Protein AF-A0A1H1Y616-F1 (afdb_monomer)

Foldseek 3Di:
DDPVVLCVLQQFWDFAFAPPCVVLCVVPNDAFQLVVCVVLPVDDPVVSQCRQQDFFCAWDWRAHPPSGIGIRAGPNVDDQVVVCVPDDPDDSRVVSNVRRRDGDIDSDPVVVVVDDHHDPRPDPPPPPPPPDDDDDDDDDDDDDDDDDDDDDDDDDTDGDDDDPDDPDDDDDDDDDD

Nearest PDB structures (foldseek):
  4tma-assembly1_C  TM=2.641E-01  e=9.743E+00  Escherichia coli str. K-12 substr. MC4100

Solvent-accessible surface area (backbone atoms only — not comparable to full-atom values): 12011 Å² total; per-residue (Å²): 136,55,71,72,58,50,47,72,77,37,61,43,69,42,67,89,73,51,87,85,39,61,67,55,34,73,77,71,46,90,67,22,56,49,55,44,42,57,74,51,62,62,74,51,66,68,59,45,39,53,69,34,34,42,85,31,75,56,58,45,77,48,71,30,98,85,81,44,73,49,62,47,72,48,47,68,88,65,57,61,72,66,48,53,76,68,49,79,98,56,54,68,39,59,47,33,39,58,56,26,63,46,79,73,72,33,70,46,70,76,60,56,74,74,51,79,75,78,73,76,74,83,65,84,75,77,77,69,77,84,75,82,78,87,84,82,90,81,89,88,84,88,85,88,82,84,88,80,89,88,83,80,87,84,82,86,86,64,84,66,75,81,75,82,83,78,88,79,81,82,74,84,83,81,88,83,133

Radius of gyration: 22.2 Å; Cα contacts (8 Å, |Δi|>4): 140; chains: 1; bounding box: 48×76×48 Å

InterPro domains:
  IPR054271 Protein of unknown function DUF7002 [PF22531] (11-113)

Secondary structure (DSSP, 8-state):
--HHHHHHH-S--B----TT-HHHHHHH----HHHHHHHTT---HHHHHHHHTS--SS-EEEEETTTEEEEEPP-TT--HHHHHHH-SS--HHHHHHHHHT----BSSHHHHTTSPPPPP-S------------------------------------PPPPPS-------------

Mean predicted aligned error: 14.84 Å

Structure (mmCIF, N/CA/C/O backbone):
data_AF-A0A1H1Y616-F1
#
_entry.id   AF-A0A1H1Y616-F1
#
loop_
_atom_site.group_PDB
_atom_site.id
_atom_site.type_symbol
_atom_site.label_atom_id
_atom_site.label_alt_id
_atom_site.label_comp_id
_atom_site.label_asym_id
_atom_site.label_entity_id
_atom_site.label_seq_id
_atom_site.pdbx_PDB_ins_code
_atom_site.Cartn_x
_atom_site.Cartn_y
_atom_site.Cartn_z
_atom_site.occupancy
_atom_site.B_iso_or_equiv
_atom_site.auth_seq_id
_atom_site.auth_comp_id
_atom_site.auth_asym_id
_atom_site.auth_atom_id
_atom_site.pdbx_PDB_model_num
ATOM 1 N N . MET A 1 1 ? -20.682 -16.241 -0.126 1.00 69.31 1 MET A N 1
ATOM 2 C CA . MET A 1 1 ? -20.281 -16.312 -1.547 1.00 69.31 1 MET A CA 1
ATOM 3 C C . MET A 1 1 ? -19.021 -17.151 -1.629 1.00 69.31 1 MET A C 1
ATOM 5 O O . MET A 1 1 ? -18.059 -16.827 -0.941 1.00 69.31 1 MET A O 1
ATOM 9 N N . GLN A 1 2 ? -19.046 -18.231 -2.408 1.00 89.75 2 GLN A N 1
ATOM 10 C CA . GLN A 1 2 ? -17.875 -19.091 -2.620 1.00 89.75 2 GLN A CA 1
ATOM 11 C C . GLN A 1 2 ? -16.952 -18.482 -3.688 1.00 89.75 2 GLN A C 1
ATOM 13 O O . GLN A 1 2 ? -17.414 -17.758 -4.569 1.00 89.75 2 GLN A O 1
ATOM 18 N N . THR A 1 3 ? -15.655 -18.798 -3.659 1.00 87.62 3 THR A N 1
ATOM 19 C CA . THR A 1 3 ? -14.674 -18.260 -4.622 1.00 87.62 3 THR A CA 1
ATOM 20 C C . THR A 1 3 ? -15.049 -18.553 -6.078 1.00 87.62 3 THR A C 1
ATOM 22 O O . THR A 1 3 ? -14.959 -17.670 -6.926 1.00 87.62 3 THR A O 1
ATOM 25 N N . SER A 1 4 ? -15.523 -19.767 -6.371 1.00 91.06 4 SER A N 1
ATOM 26 C CA . SER A 1 4 ? -15.947 -20.170 -7.720 1.00 91.06 4 SER A CA 1
ATOM 27 C C . SER A 1 4 ? -17.114 -19.333 -8.247 1.00 91.06 4 SER A C 1
ATOM 29 O O . SER A 1 4 ? -17.142 -18.948 -9.413 1.00 91.06 4 SER A O 1
ATOM 31 N N . GLU A 1 5 ? -18.061 -19.003 -7.373 1.00 93.00 5 GLU A N 1
ATOM 32 C CA . GLU A 1 5 ? -19.188 -18.137 -7.698 1.00 93.00 5 GLU A CA 1
ATOM 33 C C . GLU A 1 5 ? -18.730 -16.697 -7.958 1.00 93.00 5 GLU A C 1
ATOM 35 O O . GLU A 1 5 ? -19.170 -16.086 -8.929 1.00 93.00 5 GLU A O 1
ATOM 40 N N . PHE A 1 6 ? -17.801 -16.177 -7.149 1.00 90.50 6 PHE A N 1
ATOM 41 C CA . PHE A 1 6 ? -17.236 -14.841 -7.342 1.00 90.50 6 PHE A CA 1
ATOM 42 C C . PHE A 1 6 ? -16.523 -14.702 -8.690 1.00 90.50 6 PHE A C 1
ATOM 44 O O . PHE A 1 6 ? -16.804 -13.760 -9.426 1.00 90.50 6 PHE A O 1
ATOM 51 N N . VAL A 1 7 ? -15.662 -15.662 -9.046 1.00 91.75 7 VAL A N 1
ATOM 52 C CA . VAL A 1 7 ? -14.940 -15.662 -10.332 1.00 91.75 7 VAL A CA 1
ATOM 53 C C . VAL A 1 7 ? -15.914 -15.725 -11.511 1.00 91.75 7 VAL A C 1
ATOM 55 O O . VAL A 1 7 ? -15.729 -15.024 -12.501 1.00 91.75 7 VAL A O 1
ATOM 58 N N . ARG A 1 8 ? -16.993 -16.511 -11.393 1.00 92.31 8 ARG A N 1
ATOM 59 C CA . ARG A 1 8 ? -18.034 -16.591 -12.428 1.00 92.31 8 ARG A CA 1
ATOM 60 C C . ARG A 1 8 ? -18.785 -15.269 -12.610 1.00 92.31 8 ARG A C 1
ATOM 62 O O . ARG A 1 8 ? -19.154 -14.934 -13.730 1.00 92.31 8 ARG A O 1
ATOM 69 N N . LEU A 1 9 ? -19.058 -14.549 -11.520 1.00 92.12 9 LEU A N 1
ATOM 70 C CA . LEU A 1 9 ? -19.791 -13.278 -11.553 1.00 92.12 9 LEU A CA 1
ATOM 71 C C . LEU A 1 9 ? -18.913 -12.093 -11.977 1.00 92.12 9 LEU A C 1
ATOM 73 O O . LEU A 1 9 ? -19.427 -11.137 -12.556 1.00 92.12 9 LEU A O 1
ATOM 77 N N . TYR A 1 10 ? -17.611 -12.155 -11.696 1.00 91.81 10 TYR A N 1
ATOM 78 C CA . TYR A 1 10 ? -16.654 -11.076 -11.936 1.00 91.81 10 TYR A CA 1
ATOM 79 C C . TYR A 1 10 ? -15.404 -11.613 -12.654 1.00 91.81 10 TYR A C 1
ATOM 81 O O . TYR A 1 10 ? -14.355 -11.772 -12.027 1.00 91.81 10 TYR A O 1
ATOM 89 N N . PRO A 1 11 ? -15.500 -11.892 -13.970 1.00 89.88 11 PRO A N 1
ATOM 90 C CA . PRO A 1 11 ? -14.373 -12.395 -14.760 1.00 89.88 11 PRO A CA 1
ATOM 91 C C . PRO A 1 11 ? -13.265 -11.349 -14.960 1.00 89.88 11 PRO A C 1
ATOM 93 O O . PRO A 1 11 ? -12.150 -11.690 -15.343 1.00 89.88 11 PRO A O 1
ATOM 96 N N . GLU A 1 12 ? -13.562 -10.077 -14.698 1.00 90.50 12 GLU A N 1
ATOM 97 C CA . GLU A 1 12 ? -12.612 -8.972 -14.741 1.00 90.50 12 GLU A CA 1
ATOM 98 C C . GLU A 1 12 ? -12.612 -8.239 -13.402 1.00 90.50 12 GLU A C 1
ATOM 100 O O . GLU A 1 12 ? -13.661 -8.000 -12.796 1.00 90.50 12 GLU A O 1
ATOM 105 N N . LEU A 1 13 ? -11.419 -7.851 -12.960 1.00 91.69 13 LEU A N 1
ATOM 106 C CA . LEU A 1 13 ? -11.202 -7.099 -11.734 1.00 91.69 13 LEU A CA 1
ATOM 107 C C . LEU A 1 13 ? -10.425 -5.826 -12.050 1.00 91.69 13 LEU A C 1
ATOM 109 O O . LEU A 1 13 ? -9.502 -5.821 -12.860 1.00 91.69 13 LEU A O 1
ATOM 113 N N . PHE A 1 14 ? -10.785 -4.742 -11.373 1.00 90.94 14 PHE A N 1
ATOM 114 C CA . PHE A 1 14 ? -10.172 -3.436 -11.576 1.00 90.94 14 PHE A CA 1
ATOM 115 C C . PHE A 1 14 ? -9.278 -3.098 -10.387 1.00 90.94 14 PHE A C 1
ATOM 117 O O . PHE A 1 14 ? -9.691 -3.239 -9.237 1.00 90.94 14 PHE A O 1
ATOM 124 N N . HIS A 1 15 ? -8.068 -2.615 -10.653 1.00 90.56 15 HIS A N 1
ATOM 125 C CA . HIS A 1 15 ? -7.140 -2.151 -9.627 1.00 90.56 15 HIS A CA 1
ATOM 126 C C . HIS A 1 15 ? -6.778 -0.689 -9.874 1.00 90.56 15 HIS A C 1
ATOM 128 O O . HIS A 1 15 ? -6.591 -0.269 -11.015 1.00 90.56 15 HIS A O 1
ATOM 134 N N . MET A 1 16 ? -6.683 0.086 -8.796 1.00 88.88 16 MET A N 1
ATOM 135 C CA . MET A 1 16 ? -6.245 1.471 -8.864 1.00 88.88 16 MET A CA 1
ATOM 136 C C . MET A 1 16 ? -4.760 1.565 -8.536 1.00 88.88 16 MET A C 1
ATOM 138 O O . MET A 1 16 ? -4.366 1.355 -7.393 1.00 88.88 16 MET A O 1
ATOM 142 N N . ALA A 1 17 ? -3.968 1.966 -9.525 1.00 88.75 17 ALA A N 1
ATOM 143 C CA . ALA A 1 17 ? -2.543 2.219 -9.372 1.00 88.75 17 ALA A CA 1
ATOM 144 C C . ALA A 1 17 ? -2.218 3.712 -9.542 1.00 88.75 17 ALA A C 1
ATOM 146 O O . ALA A 1 17 ? -3.082 4.517 -9.904 1.00 88.75 17 ALA A O 1
ATOM 147 N N . ALA A 1 18 ? -0.973 4.089 -9.247 1.00 87.69 18 ALA A N 1
ATOM 148 C CA . ALA A 1 18 ? -0.452 5.400 -9.619 1.00 87.69 18 ALA A CA 1
ATOM 149 C C . ALA A 1 18 ? -0.402 5.549 -11.151 1.00 87.69 18 ALA A C 1
ATOM 151 O O . ALA A 1 18 ? -0.275 4.558 -11.877 1.00 87.69 18 ALA A O 1
ATOM 152 N N . ASP A 1 19 ? -0.491 6.785 -11.641 1.00 85.75 19 ASP A N 1
ATOM 153 C CA . ASP A 1 19 ? -0.309 7.049 -13.068 1.00 85.75 19 ASP A CA 1
ATOM 154 C C . ASP A 1 19 ? 1.097 6.620 -13.519 1.00 85.75 19 ASP A C 1
ATOM 156 O O . ASP A 1 19 ? 2.068 6.743 -12.769 1.00 85.75 19 ASP A O 1
ATOM 160 N N . GLY A 1 20 ? 1.197 6.043 -14.716 1.00 86.44 20 GLY A N 1
ATOM 161 C CA . GLY A 1 20 ? 2.445 5.471 -15.225 1.00 86.44 20 GLY A CA 1
ATOM 162 C C . GLY A 1 20 ? 2.917 4.182 -14.534 1.00 86.44 20 GLY A C 1
ATOM 163 O O . GLY A 1 20 ? 3.984 3.684 -14.878 1.00 86.44 20 GLY A O 1
ATOM 164 N N . ALA A 1 21 ? 2.149 3.591 -13.609 1.00 90.25 21 ALA A N 1
ATOM 165 C CA . ALA A 1 21 ? 2.547 2.346 -12.938 1.00 90.25 21 ALA A CA 1
ATOM 166 C C . ALA A 1 21 ? 2.443 1.096 -13.833 1.00 90.25 21 ALA A C 1
ATOM 168 O O . ALA A 1 21 ? 3.038 0.068 -13.513 1.00 90.25 21 ALA A O 1
ATOM 169 N N . TRP A 1 22 ? 1.701 1.159 -14.947 1.00 91.19 22 TRP A N 1
ATOM 170 C CA . TRP A 1 22 ? 1.419 -0.015 -15.782 1.00 91.19 22 TRP A CA 1
ATOM 171 C C . TRP A 1 22 ? 2.675 -0.743 -16.298 1.00 91.19 22 TRP A C 1
ATOM 173 O O . TRP A 1 22 ? 2.739 -1.957 -16.112 1.00 91.19 22 TRP A O 1
ATOM 183 N N . PRO A 1 23 ? 3.704 -0.073 -16.86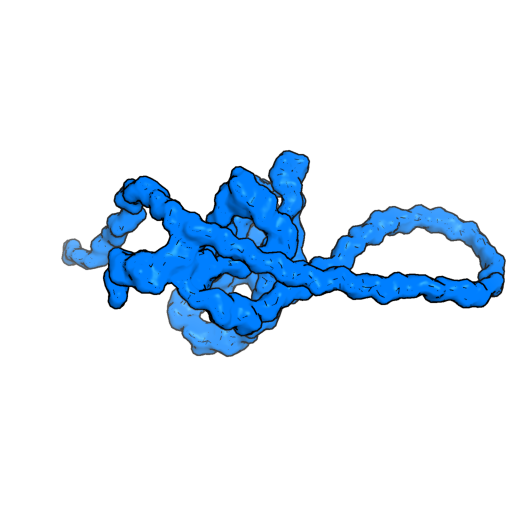0 1.00 91.81 23 PRO A N 1
ATOM 184 C CA . PRO A 1 23 ? 4.925 -0.758 -17.288 1.00 91.81 23 PRO A CA 1
ATOM 185 C C . PRO A 1 23 ? 5.625 -1.509 -16.147 1.00 91.81 23 PRO A C 1
ATOM 187 O O . PRO A 1 23 ? 6.071 -2.637 -16.339 1.00 91.81 23 PRO A O 1
ATOM 190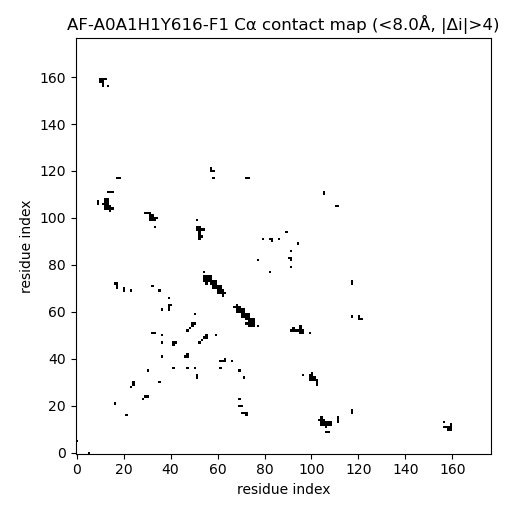 N N . SER A 1 24 ? 5.662 -0.920 -14.946 1.00 91.25 24 SER A N 1
ATOM 191 C CA . SER A 1 24 ? 6.239 -1.557 -13.757 1.00 91.25 24 SER A CA 1
ATOM 192 C C . SER A 1 24 ? 5.413 -2.771 -13.317 1.00 91.25 24 SER A C 1
ATOM 194 O O . SER A 1 24 ? 5.968 -3.847 -13.107 1.00 91.25 24 SER A O 1
ATOM 196 N N . ILE A 1 25 ? 4.081 -2.647 -13.274 1.00 93.56 25 ILE A N 1
ATOM 197 C CA . ILE A 1 25 ? 3.172 -3.760 -12.949 1.00 93.56 25 ILE A CA 1
ATOM 198 C C . ILE A 1 25 ? 3.317 -4.900 -13.965 1.00 93.56 25 ILE A C 1
ATOM 200 O O . ILE A 1 25 ? 3.337 -6.066 -13.580 1.00 93.56 25 ILE A O 1
ATOM 204 N N . GLN A 1 26 ? 3.458 -4.583 -15.252 1.00 95.00 26 GLN A N 1
ATOM 205 C CA . GLN A 1 26 ? 3.650 -5.583 -16.299 1.00 95.00 26 GLN A CA 1
ATOM 206 C C . GLN A 1 26 ? 4.996 -6.313 -16.157 1.00 95.00 26 GLN A C 1
ATOM 208 O O . GLN A 1 26 ? 5.057 -7.519 -16.383 1.00 95.00 26 GLN A O 1
ATOM 213 N N . ALA A 1 27 ? 6.063 -5.609 -15.764 1.00 93.69 27 ALA A N 1
ATOM 214 C CA . ALA A 1 27 ? 7.400 -6.184 -15.603 1.00 93.69 27 ALA A CA 1
ATOM 215 C C . ALA A 1 27 ? 7.582 -6.964 -14.288 1.00 93.69 27 ALA A C 1
ATOM 217 O O . ALA A 1 27 ? 8.316 -7.951 -14.238 1.00 93.69 27 ALA A O 1
ATOM 218 N N . HIS A 1 28 ? 6.941 -6.517 -13.208 1.00 93.19 28 HIS A N 1
ATOM 219 C CA . HIS A 1 28 ? 7.218 -6.989 -11.850 1.00 93.19 28 HIS A CA 1
ATOM 220 C C . HIS A 1 28 ? 6.046 -7.727 -11.200 1.00 93.19 28 HIS A C 1
ATOM 222 O O . HIS A 1 28 ? 6.234 -8.339 -10.145 1.00 93.19 28 HIS A O 1
ATOM 228 N N . GLY A 1 29 ? 4.876 -7.712 -11.833 1.00 94.88 29 GLY A N 1
ATOM 229 C CA . GLY A 1 29 ? 3.623 -8.159 -11.246 1.00 94.88 29 GLY A CA 1
ATOM 230 C C . GLY A 1 29 ? 2.975 -7.076 -10.385 1.00 94.88 29 GLY A C 1
ATOM 231 O O . GLY A 1 29 ? 3.568 -6.044 -10.062 1.00 94.88 29 GLY A O 1
ATOM 232 N N . LEU A 1 30 ? 1.724 -7.322 -10.000 1.00 95.00 30 LEU A N 1
ATOM 233 C CA . LEU A 1 30 ? 0.996 -6.444 -9.095 1.00 95.00 30 LEU A CA 1
ATOM 234 C C . LEU A 1 30 ? 1.375 -6.760 -7.643 1.00 95.00 30 LEU A C 1
ATOM 236 O O . LEU A 1 30 ? 0.976 -7.789 -7.101 1.00 95.00 30 LEU A O 1
ATOM 240 N N . LEU A 1 31 ? 2.153 -5.869 -7.030 1.00 96.12 31 LEU A N 1
ATOM 241 C CA . LEU A 1 31 ? 2.705 -6.035 -5.686 1.00 96.12 31 LEU A CA 1
ATOM 242 C C . LEU A 1 31 ? 1.980 -5.154 -4.661 1.00 96.12 31 LEU A C 1
ATOM 244 O O . LEU A 1 31 ? 1.512 -4.060 -4.981 1.00 96.12 31 LEU A O 1
ATOM 248 N N . SER A 1 32 ? 1.914 -5.625 -3.414 1.00 97.25 32 SER A N 1
ATOM 249 C CA . SER A 1 32 ? 1.491 -4.805 -2.276 1.00 97.25 32 SER A CA 1
ATOM 250 C C . SER A 1 32 ? 2.532 -3.722 -1.964 1.00 97.25 32 SER A C 1
ATOM 252 O O . SER A 1 32 ? 3.676 -3.788 -2.418 1.00 97.25 32 SER A O 1
ATOM 254 N N . ALA A 1 33 ? 2.166 -2.732 -1.146 1.00 97.25 33 ALA A N 1
ATOM 255 C CA . ALA A 1 33 ? 3.116 -1.710 -0.710 1.00 97.25 33 ALA A CA 1
ATOM 256 C C . ALA A 1 33 ? 4.291 -2.321 0.073 1.00 97.25 33 ALA A C 1
ATOM 258 O O . ALA A 1 33 ? 5.433 -1.938 -0.164 1.00 97.25 33 ALA A O 1
ATOM 259 N N . SER A 1 34 ? 4.040 -3.308 0.942 1.00 97.88 34 SER A N 1
ATOM 260 C CA . SER A 1 34 ? 5.104 -4.023 1.661 1.00 97.88 34 SER A CA 1
ATOM 261 C C . SER A 1 34 ? 6.068 -4.743 0.714 1.00 97.88 34 SER A C 1
ATOM 263 O O . SER A 1 34 ? 7.280 -4.581 0.845 1.00 97.88 34 SER A O 1
ATOM 265 N N . ALA A 1 35 ? 5.540 -5.453 -0.288 1.00 97.88 35 ALA A N 1
ATOM 266 C CA . ALA A 1 35 ? 6.344 -6.159 -1.281 1.00 97.88 35 ALA A CA 1
ATOM 267 C C . ALA A 1 35 ? 7.124 -5.194 -2.189 1.00 97.88 35 ALA A C 1
ATOM 269 O O . ALA A 1 35 ? 8.246 -5.499 -2.586 1.00 97.88 35 ALA A O 1
ATOM 270 N N . LEU A 1 36 ? 6.571 -4.013 -2.495 1.00 97.12 36 LEU A N 1
ATOM 271 C CA . LEU A 1 36 ? 7.300 -2.956 -3.200 1.00 97.12 36 LEU A CA 1
ATOM 272 C C . LEU A 1 36 ? 8.461 -2.421 -2.359 1.00 97.12 36 LEU A C 1
ATOM 274 O O . LEU A 1 36 ? 9.572 -2.357 -2.866 1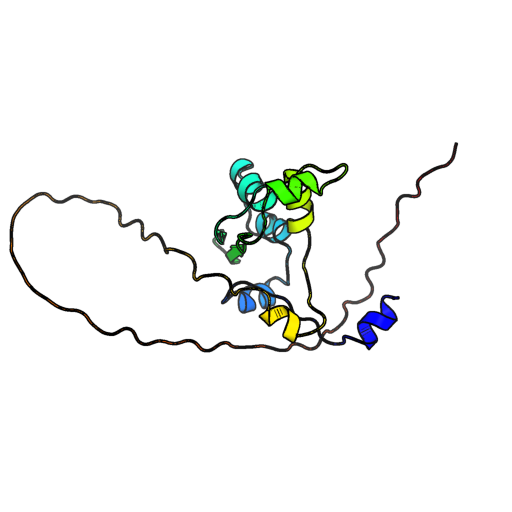.00 97.12 36 LEU A O 1
ATOM 278 N N . VAL A 1 37 ? 8.233 -2.079 -1.086 1.00 97.69 37 VAL A N 1
ATOM 279 C CA . VAL A 1 37 ?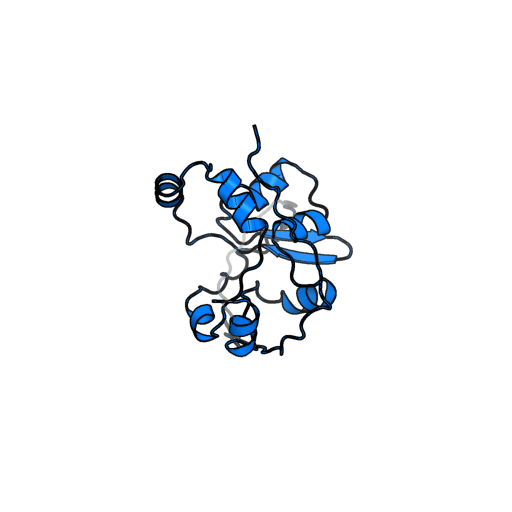 9.277 -1.568 -0.173 1.00 97.69 37 VAL A CA 1
ATOM 280 C C . VAL A 1 37 ? 10.414 -2.578 -0.001 1.00 97.69 37 VAL A C 1
ATOM 282 O O . VAL A 1 37 ? 11.582 -2.193 0.021 1.00 97.69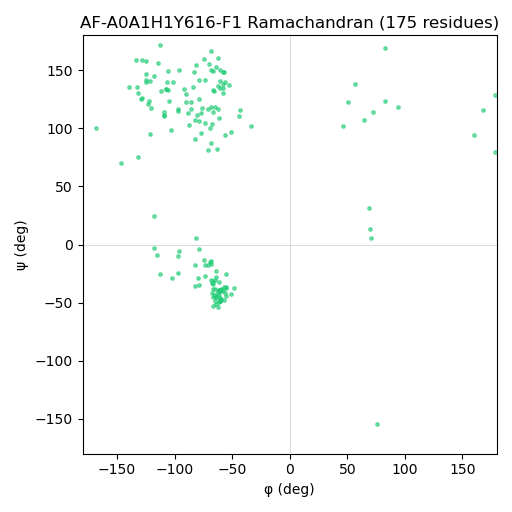 37 VAL A O 1
ATOM 285 N N . GLU A 1 38 ? 10.086 -3.866 0.088 1.00 97.44 38 GLU A N 1
ATOM 286 C CA . GLU A 1 38 ? 11.068 -4.950 0.124 1.00 97.44 38 GLU A CA 1
ATOM 287 C C . GLU A 1 38 ? 11.832 -5.078 -1.200 1.00 97.44 38 GLU A C 1
ATOM 289 O O . GLU A 1 38 ? 13.060 -5.012 -1.209 1.00 97.44 38 GLU A O 1
ATOM 294 N N . ARG A 1 39 ? 11.122 -5.182 -2.329 1.00 96.94 39 ARG A N 1
ATOM 295 C CA . ARG A 1 39 ? 11.735 -5.381 -3.650 1.00 96.94 39 ARG A CA 1
ATOM 296 C C . ARG A 1 39 ? 12.560 -4.186 -4.128 1.00 96.94 39 ARG A C 1
ATOM 298 O O . ARG A 1 39 ? 13.548 -4.384 -4.824 1.00 96.94 39 ARG A O 1
ATOM 305 N N . TRP A 1 40 ? 12.179 -2.966 -3.751 1.00 96.88 40 TRP A N 1
ATOM 306 C CA . TRP A 1 40 ? 12.950 -1.747 -4.020 1.00 96.88 40 TRP A CA 1
ATOM 307 C C . TRP A 1 40 ? 14.087 -1.518 -3.014 1.00 96.88 40 TRP A C 1
ATOM 309 O O . TRP A 1 40 ? 14.754 -0.488 -3.073 1.00 96.88 40 TRP A O 1
ATOM 319 N N . GLY A 1 41 ? 14.336 -2.463 -2.102 1.00 96.38 41 GLY A N 1
ATOM 320 C CA . GLY A 1 41 ? 15.520 -2.445 -1.247 1.00 96.38 41 GLY A CA 1
ATOM 321 C C . GLY A 1 41 ? 15.522 -1.320 -0.213 1.00 96.38 41 GLY A C 1
ATOM 322 O O . GLY A 1 41 ? 16.585 -0.816 0.145 1.00 96.38 41 GLY A O 1
ATOM 323 N N . VAL A 1 42 ? 14.355 -0.900 0.287 1.00 96.56 42 VAL A N 1
ATOM 324 C CA . VAL A 1 42 ? 14.294 0.102 1.360 1.00 96.56 42 VAL A CA 1
ATOM 325 C C . VAL A 1 42 ? 14.723 -0.551 2.676 1.00 96.56 42 VAL A C 1
ATOM 327 O O . VAL A 1 42 ? 13.962 -1.305 3.291 1.00 96.56 42 VAL A O 1
ATOM 330 N N . THR A 1 43 ? 15.948 -0.250 3.109 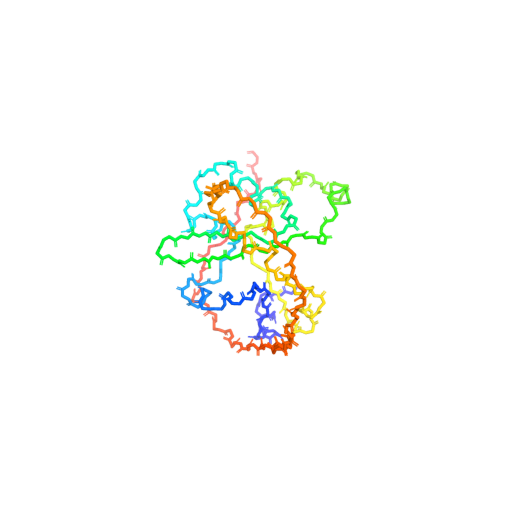1.00 93.50 43 THR A N 1
ATOM 331 C CA . THR A 1 43 ? 16.594 -0.868 4.281 1.00 93.50 43 THR A CA 1
ATOM 332 C C . THR A 1 43 ? 16.475 -0.058 5.566 1.00 93.50 43 THR A C 1
ATOM 334 O O . THR A 1 43 ? 16.546 -0.628 6.646 1.00 93.50 43 THR A O 1
ATOM 337 N N . SER A 1 44 ? 16.291 1.263 5.487 1.00 96.56 44 SER A N 1
ATOM 338 C CA . SER A 1 44 ? 16.172 2.097 6.687 1.00 96.56 44 SER A CA 1
ATOM 339 C C . SER A 1 44 ? 14.875 1.791 7.432 1.00 96.56 44 SER A C 1
ATOM 341 O O . SER A 1 44 ? 13.795 2.056 6.907 1.00 96.56 44 SER A O 1
ATOM 343 N N . ASP A 1 45 ? 14.968 1.328 8.680 1.00 95.88 45 ASP A N 1
ATOM 344 C CA . ASP A 1 45 ? 13.798 1.067 9.531 1.00 95.88 45 ASP A CA 1
ATOM 345 C C . ASP A 1 45 ? 12.890 2.290 9.676 1.00 95.88 45 ASP A C 1
ATOM 347 O O . ASP A 1 45 ? 11.667 2.169 9.689 1.00 95.88 45 ASP A O 1
ATOM 351 N N . ALA A 1 46 ? 13.479 3.487 9.744 1.00 96.44 46 ALA A N 1
ATOM 352 C CA . ALA A 1 46 ? 12.721 4.730 9.787 1.00 96.44 46 ALA A CA 1
ATOM 353 C C . ALA A 1 46 ? 11.924 4.964 8.497 1.00 96.44 46 ALA A C 1
ATOM 355 O O . ALA A 1 46 ? 10.737 5.282 8.563 1.00 96.44 46 ALA A O 1
ATOM 356 N N . ALA A 1 47 ? 12.546 4.751 7.335 1.00 95.88 47 ALA A N 1
ATOM 357 C CA . ALA A 1 47 ? 11.858 4.862 6.052 1.00 95.88 47 ALA A CA 1
ATOM 358 C C . ALA A 1 47 ? 10.773 3.787 5.903 1.00 95.88 47 ALA A C 1
ATOM 360 O O . ALA A 1 47 ? 9.657 4.090 5.493 1.00 95.88 47 ALA A O 1
ATOM 361 N N . ARG A 1 48 ? 11.068 2.539 6.288 1.00 97.62 48 ARG A N 1
ATOM 362 C CA . ARG A 1 48 ? 10.110 1.426 6.239 1.00 97.62 48 ARG A CA 1
ATOM 363 C C . ARG A 1 48 ? 8.881 1.712 7.096 1.00 97.62 48 ARG A C 1
ATOM 365 O O . ARG A 1 48 ? 7.772 1.557 6.598 1.00 97.62 48 ARG A O 1
ATOM 372 N N . ARG A 1 49 ? 9.069 2.188 8.330 1.00 96.94 49 ARG A N 1
ATOM 373 C CA . ARG A 1 49 ? 7.970 2.567 9.231 1.00 96.94 49 ARG A CA 1
ATOM 374 C C . ARG A 1 49 ? 7.112 3.681 8.640 1.00 96.94 49 ARG A C 1
ATOM 376 O O . ARG A 1 49 ? 5.903 3.519 8.545 1.00 96.94 49 ARG A O 1
ATOM 383 N N . SER A 1 50 ? 7.739 4.750 8.150 1.00 96.88 50 SER A N 1
ATOM 384 C CA . SER A 1 50 ? 7.014 5.865 7.530 1.00 96.88 50 SER A CA 1
ATOM 385 C C . SER A 1 50 ? 6.228 5.443 6.280 1.00 96.88 50 SER A C 1
ATOM 387 O O . SER A 1 50 ? 5.154 5.971 5.997 1.00 96.88 50 SER A O 1
ATOM 389 N N . LEU A 1 51 ? 6.729 4.453 5.533 1.00 97.44 51 LEU A N 1
ATOM 390 C CA . LEU A 1 51 ? 6.048 3.934 4.350 1.00 97.44 51 LEU A CA 1
ATOM 391 C C . LEU A 1 51 ? 4.963 2.906 4.683 1.00 97.44 51 LEU A C 1
ATOM 393 O O . LEU A 1 51 ? 3.973 2.867 3.959 1.00 97.44 51 LEU A O 1
ATOM 397 N N . LEU A 1 52 ? 5.130 2.055 5.698 1.00 98.00 52 LEU A N 1
ATOM 398 C CA . LEU A 1 52 ? 4.282 0.869 5.902 1.00 98.00 52 LEU A CA 1
ATOM 399 C C . LEU A 1 52 ? 3.388 0.924 7.142 1.00 98.00 52 LEU A C 1
ATOM 401 O O . LEU A 1 52 ? 2.338 0.284 7.128 1.00 98.00 52 LEU A O 1
ATOM 405 N N . SER A 1 53 ? 3.772 1.695 8.152 1.00 97.69 53 SER A N 1
ATOM 406 C CA . SER A 1 53 ? 3.161 1.693 9.486 1.00 97.69 53 SER A CA 1
ATOM 407 C C . SER A 1 53 ? 2.541 3.048 9.858 1.00 97.69 53 SER A C 1
ATOM 409 O O . SER A 1 53 ? 1.937 3.190 10.915 1.00 97.69 53 SER A O 1
ATOM 411 N N . GLU A 1 54 ? 2.670 4.056 8.994 1.00 96.81 54 GLU A N 1
ATOM 412 C CA . GLU A 1 54 ? 2.181 5.419 9.217 1.00 96.81 54 GLU A CA 1
ATOM 413 C C . GLU A 1 54 ? 1.322 5.902 8.040 1.00 96.81 54 GLU A C 1
ATOM 415 O O . GLU A 1 54 ? 1.433 5.417 6.907 1.00 96.81 54 GLU A O 1
ATOM 420 N N . ARG A 1 55 ? 0.478 6.909 8.299 1.00 96.44 55 ARG A N 1
ATOM 421 C CA . ARG A 1 55 ? -0.342 7.549 7.270 1.00 96.44 55 ARG A CA 1
ATOM 422 C C . ARG A 1 55 ? 0.522 8.268 6.240 1.00 96.44 55 ARG A C 1
ATOM 424 O O . ARG A 1 55 ? 1.133 9.302 6.515 1.00 96.44 55 ARG A O 1
ATOM 431 N N . ARG A 1 56 ? 0.442 7.830 4.984 1.00 95.06 56 ARG A N 1
ATOM 432 C CA . ARG A 1 56 ? 1.041 8.559 3.855 1.00 95.06 56 ARG A CA 1
ATOM 433 C C . ARG A 1 56 ? 0.172 9.752 3.467 1.00 95.06 56 ARG A C 1
ATOM 435 O O . ARG A 1 56 ? -0.777 9.615 2.697 1.00 95.06 56 ARG A O 1
ATOM 442 N N . ALA A 1 57 ? 0.502 10.936 3.980 1.00 92.56 57 ALA A N 1
ATOM 443 C CA . ALA A 1 57 ? -0.199 12.169 3.615 1.00 92.56 57 ALA A CA 1
ATOM 444 C C . ALA A 1 57 ? -0.036 12.526 2.130 1.00 92.56 57 ALA A C 1
ATOM 446 O O . ALA A 1 57 ? -0.924 13.141 1.564 1.00 92.56 57 ALA A O 1
ATOM 447 N N . GLU A 1 58 ? 1.061 12.122 1.490 1.00 92.31 58 GLU A N 1
ATOM 448 C CA . GLU A 1 58 ? 1.327 12.327 0.064 1.00 92.31 58 GLU A CA 1
ATOM 449 C C . GLU A 1 58 ? 1.838 11.036 -0.573 1.00 92.31 58 GLU A C 1
ATOM 451 O O . GLU A 1 58 ? 2.363 10.162 0.123 1.00 92.31 58 GLU A O 1
ATOM 456 N N . SER A 1 59 ? 1.704 10.927 -1.897 1.00 92.81 59 SER A N 1
ATOM 457 C CA . SER A 1 59 ? 2.244 9.788 -2.639 1.00 92.81 59 SER A CA 1
ATOM 458 C C . SER A 1 59 ? 3.774 9.807 -2.572 1.00 92.81 59 SER A C 1
ATOM 460 O O . SER A 1 59 ? 4.391 10.848 -2.789 1.00 92.81 59 SER A O 1
ATOM 462 N N . GLN A 1 60 ? 4.379 8.663 -2.258 1.00 94.69 60 GLN A N 1
ATOM 463 C CA . GLN A 1 60 ? 5.809 8.522 -1.986 1.00 94.69 60 GLN A CA 1
ATOM 464 C C . GLN A 1 60 ? 6.498 7.765 -3.130 1.00 94.69 60 GLN A C 1
ATOM 466 O O . GLN A 1 60 ? 6.196 6.584 -3.332 1.00 94.69 60 GLN A O 1
ATOM 471 N N . PRO A 1 61 ? 7.405 8.402 -3.893 1.00 95.12 61 PRO A N 1
ATOM 472 C CA . PRO A 1 61 ? 8.239 7.692 -4.851 1.00 95.12 61 PRO A CA 1
ATOM 473 C C . PRO A 1 61 ? 9.327 6.886 -4.128 1.00 95.12 61 PRO A C 1
ATOM 475 O O . PRO A 1 61 ? 9.918 7.352 -3.155 1.00 95.12 61 PRO A O 1
ATOM 478 N N . ILE A 1 62 ? 9.612 5.689 -4.633 1.00 95.44 62 ILE A N 1
ATOM 479 C CA . ILE A 1 62 ? 10.734 4.847 -4.222 1.00 95.44 62 ILE A CA 1
ATOM 480 C C . ILE A 1 62 ? 11.567 4.579 -5.469 1.00 95.44 62 ILE A C 1
ATOM 482 O O . ILE A 1 62 ? 11.053 4.096 -6.479 1.00 95.44 62 ILE A O 1
ATOM 486 N N . GLU A 1 63 ? 12.845 4.925 -5.409 1.00 94.81 63 GLU A N 1
ATOM 487 C CA . GLU A 1 63 ? 13.783 4.773 -6.517 1.00 94.81 63 GLU A CA 1
ATOM 488 C C . GLU A 1 63 ? 14.648 3.534 -6.306 1.00 94.81 63 GLU A C 1
ATOM 490 O O . GLU A 1 63 ? 15.094 3.261 -5.194 1.00 94.81 63 GLU A O 1
ATOM 495 N N . HIS A 1 64 ? 14.898 2.796 -7.382 1.00 94.75 64 HIS A N 1
ATOM 496 C CA . HIS A 1 64 ? 15.876 1.719 -7.418 1.00 94.75 64 HIS A CA 1
ATOM 497 C C . HIS A 1 64 ? 16.739 1.872 -8.676 1.00 94.75 64 HIS A C 1
ATOM 499 O O . HIS A 1 64 ? 16.176 2.089 -9.755 1.00 94.75 64 HIS A O 1
ATOM 505 N N . PRO A 1 65 ? 18.074 1.717 -8.590 1.00 91.94 65 PRO A N 1
ATOM 506 C CA . PRO A 1 65 ? 18.973 1.921 -9.730 1.00 91.94 65 PRO A CA 1
ATOM 507 C C . PRO A 1 65 ? 18.616 1.083 -10.964 1.00 91.94 65 PRO A C 1
ATOM 509 O O . PRO A 1 65 ? 18.714 1.564 -12.087 1.00 91.94 65 PRO A O 1
ATOM 512 N N . GLU A 1 66 ? 18.172 -0.157 -10.748 1.00 93.12 66 GLU A N 1
ATOM 513 C CA . GLU A 1 66 ? 17.887 -1.116 -11.828 1.00 93.12 66 GLU A CA 1
ATOM 514 C C . GLU A 1 66 ? 16.394 -1.286 -12.141 1.00 93.12 66 GLU A C 1
ATOM 516 O O . GLU A 1 66 ? 16.034 -1.588 -13.274 1.00 93.12 66 GLU A O 1
ATOM 521 N N . LEU A 1 67 ? 15.513 -1.098 -11.150 1.00 92.75 67 LEU A N 1
ATOM 522 C CA . LEU A 1 67 ? 14.073 -1.366 -11.291 1.00 92.75 67 LEU A CA 1
ATOM 523 C C . LEU A 1 67 ? 13.291 -0.087 -11.628 1.00 92.75 67 LEU A C 1
ATOM 525 O O . LEU A 1 67 ? 12.089 -0.130 -11.883 1.00 92.75 67 LEU A O 1
ATOM 529 N N . GLY A 1 68 ? 13.969 1.064 -11.628 1.00 92.81 68 GLY A N 1
ATOM 530 C CA . GLY A 1 68 ? 13.367 2.370 -11.845 1.00 92.81 68 GLY A CA 1
ATOM 531 C C . GLY A 1 68 ? 12.602 2.872 -10.622 1.00 92.81 68 GLY A C 1
ATOM 532 O O . GLY A 1 68 ? 12.897 2.517 -9.479 1.00 92.81 68 GLY A O 1
ATOM 533 N N . THR A 1 69 ? 11.617 3.733 -10.862 1.00 93.75 69 THR A N 1
ATOM 534 C CA . THR A 1 69 ? 10.830 4.382 -9.808 1.00 93.75 69 THR A CA 1
ATOM 535 C C . THR A 1 69 ? 9.438 3.771 -9.717 1.00 93.75 69 THR A C 1
ATOM 537 O O . THR A 1 69 ? 8.740 3.651 -10.724 1.00 93.75 69 THR A O 1
ATOM 540 N N . VAL A 1 70 ? 9.001 3.460 -8.499 1.00 94.88 70 VAL A N 1
ATOM 541 C CA . VAL A 1 70 ? 7.599 3.145 -8.181 1.00 94.88 70 VAL A CA 1
ATOM 542 C C . VAL A 1 70 ? 7.024 4.200 -7.258 1.00 94.88 70 VAL A C 1
ATOM 544 O O . VAL A 1 70 ? 7.753 4.880 -6.546 1.00 94.88 70 VAL A O 1
ATOM 547 N N . VAL A 1 71 ? 5.703 4.346 -7.265 1.00 95.00 71 VAL A N 1
ATOM 548 C CA . VAL A 1 71 ? 5.006 5.329 -6.434 1.00 95.00 71 VAL A CA 1
ATOM 549 C C . VAL A 1 71 ? 4.029 4.607 -5.520 1.00 95.00 71 VAL A C 1
ATOM 551 O O . VAL A 1 71 ? 3.061 4.005 -5.987 1.00 95.00 71 VAL A O 1
ATOM 554 N N . LEU A 1 72 ? 4.251 4.711 -4.209 1.00 94.75 72 LEU A N 1
ATOM 555 C CA . LEU A 1 72 ? 3.248 4.346 -3.219 1.00 94.75 72 LEU A CA 1
ATOM 556 C C . LEU A 1 72 ? 2.233 5.472 -3.101 1.00 94.75 72 LEU A C 1
ATOM 558 O O . LEU A 1 72 ? 2.582 6.621 -2.842 1.00 94.75 72 LEU A O 1
ATOM 562 N N . ARG A 1 73 ? 0.958 5.138 -3.274 1.00 91.88 73 ARG A N 1
ATOM 563 C CA . ARG A 1 73 ? -0.116 6.123 -3.196 1.00 91.88 73 ARG A CA 1
ATOM 564 C C . ARG A 1 73 ? -0.321 6.673 -1.786 1.00 91.88 73 ARG A C 1
ATOM 566 O O . ARG A 1 73 ? -0.122 5.971 -0.787 1.00 91.88 73 ARG A O 1
ATOM 573 N N . ASP A 1 74 ? -0.788 7.917 -1.745 1.00 92.75 74 ASP A N 1
ATOM 574 C CA . ASP A 1 74 ? -1.263 8.558 -0.527 1.00 92.75 74 ASP A CA 1
ATOM 575 C C . ASP A 1 74 ? -2.480 7.836 0.068 1.00 92.75 74 ASP A C 1
ATOM 577 O O . ASP A 1 74 ? -3.200 7.079 -0.587 1.00 92.75 74 ASP A O 1
ATOM 581 N N . GLN A 1 75 ? -2.691 8.108 1.346 1.00 93.94 75 GLN A N 1
ATOM 582 C CA . GLN A 1 75 ? -3.754 7.597 2.193 1.00 93.94 75 GLN A CA 1
ATOM 583 C C . GLN A 1 75 ? -4.641 8.748 2.695 1.00 93.94 75 GLN A C 1
ATOM 585 O O . GLN A 1 75 ? -5.298 8.614 3.725 1.00 93.94 75 GLN A O 1
ATOM 590 N N . LYS A 1 76 ? -4.690 9.881 1.967 1.00 89.94 76 LYS A N 1
ATOM 591 C CA . LYS A 1 76 ? -5.338 11.138 2.394 1.00 89.94 76 LYS A CA 1
ATOM 592 C C . LYS A 1 76 ? -6.759 10.997 2.948 1.00 89.94 76 LYS A C 1
ATOM 594 O O . LYS A 1 76 ? -7.050 11.703 3.917 1.00 89.94 76 LYS A O 1
ATOM 599 N N . PRO A 1 77 ? -7.634 10.118 2.427 1.00 90.25 77 PRO A N 1
ATOM 600 C CA . PRO A 1 77 ? -8.995 9.990 2.948 1.00 90.25 77 PRO A CA 1
ATOM 601 C C . PRO A 1 77 ? -9.106 9.391 4.362 1.00 90.25 77 PRO A C 1
ATOM 603 O O . PRO A 1 77 ? -10.170 9.488 4.962 1.00 90.25 77 PRO A O 1
ATOM 606 N N . ILE A 1 78 ? -8.051 8.767 4.906 1.00 93.06 78 ILE A N 1
ATOM 607 C CA . ILE A 1 78 ? -8.118 8.063 6.201 1.00 93.06 78 ILE A CA 1
ATOM 608 C C . ILE A 1 78 ? -8.093 9.048 7.378 1.00 93.06 78 ILE A C 1
ATOM 610 O O . ILE A 1 78 ? -7.079 9.685 7.643 1.00 93.06 78 ILE A O 1
ATOM 614 N N . HIS A 1 79 ? -9.184 9.151 8.130 1.00 94.56 79 HIS A N 1
ATOM 615 C CA . HIS A 1 79 ? -9.221 9.952 9.353 1.00 94.56 79 HIS A CA 1
ATOM 616 C C . HIS A 1 79 ? -8.749 9.117 10.553 1.00 94.56 79 HIS A C 1
ATOM 618 O O . HIS A 1 79 ? -9.495 8.278 11.052 1.00 94.56 79 HIS A O 1
ATOM 624 N N . GLU A 1 80 ? -7.509 9.329 11.004 1.00 94.94 80 GLU A N 1
ATOM 625 C CA . GLU A 1 80 ? -6.874 8.500 12.043 1.00 94.94 80 GLU A CA 1
ATOM 626 C C . GLU A 1 80 ? -7.605 8.468 13.391 1.00 94.94 80 GLU A C 1
ATOM 628 O O . GLU A 1 80 ? -7.687 7.377 13.949 1.00 94.94 80 GLU A O 1
ATOM 633 N N . PRO A 1 81 ? -8.193 9.568 13.907 1.00 95.00 81 PRO A N 1
ATOM 634 C CA . PRO A 1 81 ? -8.970 9.498 15.145 1.00 95.00 81 PRO A CA 1
ATOM 635 C C . PRO A 1 81 ? -10.161 8.541 15.027 1.00 95.00 81 PRO A C 1
ATOM 637 O O . PRO A 1 81 ? -10.316 7.638 15.837 1.00 95.00 81 PRO A O 1
ATOM 640 N N . SER A 1 82 ? -10.946 8.661 13.951 1.00 96.06 82 SER A N 1
ATOM 641 C CA . SER A 1 82 ? -12.084 7.759 13.724 1.00 96.06 82 SER A CA 1
ATOM 642 C C . SER A 1 82 ? -11.650 6.329 13.423 1.00 96.06 82 SER A C 1
ATOM 644 O O . SER A 1 82 ? -12.381 5.397 13.738 1.00 96.06 82 SER A O 1
ATOM 646 N N . LEU A 1 83 ? -10.480 6.149 12.800 1.00 96.12 83 LEU A N 1
ATOM 647 C CA . LEU A 1 83 ? -9.888 4.829 12.632 1.00 96.12 83 LEU A CA 1
ATOM 648 C C . LEU A 1 83 ? -9.580 4.226 14.004 1.00 96.12 83 LEU A C 1
ATOM 650 O O . LEU A 1 83 ? -10.076 3.143 14.281 1.00 96.12 83 LEU A O 1
ATOM 654 N N . ALA A 1 84 ? -8.838 4.932 14.860 1.00 96.19 84 ALA A N 1
ATOM 655 C CA . ALA A 1 84 ? -8.472 4.464 16.195 1.00 96.19 84 ALA A CA 1
ATOM 656 C C . ALA A 1 84 ? -9.700 4.074 17.033 1.00 96.19 84 ALA A C 1
ATOM 658 O O . ALA A 1 84 ? -9.706 2.993 17.610 1.00 96.19 84 ALA A O 1
ATOM 659 N N . ASP A 1 85 ? -10.761 4.888 17.010 1.00 96.44 85 ASP A N 1
ATOM 660 C CA . ASP A 1 85 ? -12.022 4.606 17.715 1.00 96.44 85 ASP A CA 1
ATOM 661 C C . ASP A 1 85 ? -12.745 3.347 17.195 1.00 96.44 85 ASP A C 1
ATOM 663 O O . ASP A 1 85 ? -13.572 2.763 17.893 1.00 96.44 85 ASP A O 1
ATOM 667 N N . SER A 1 86 ? -12.469 2.944 15.951 1.00 96.12 86 SER A N 1
ATOM 668 C CA . SER A 1 86 ? -13.102 1.796 15.291 1.00 96.12 86 SER A CA 1
ATOM 669 C C . SER A 1 86 ? -12.289 0.502 15.359 1.00 96.12 86 SER A C 1
ATOM 671 O O . SER A 1 86 ? -12.795 -0.550 14.964 1.00 96.12 86 SER A O 1
ATOM 673 N N . LEU A 1 87 ? -11.030 0.570 15.803 1.00 96.62 87 LEU A N 1
ATOM 674 C CA . LEU A 1 87 ? -10.167 -0.600 15.915 1.00 96.62 87 LEU A CA 1
ATOM 675 C C . LEU A 1 87 ? -10.421 -1.323 17.237 1.00 96.62 87 LEU A C 1
ATOM 677 O O . LEU A 1 87 ? -10.473 -0.710 18.299 1.00 96.62 87 LEU A O 1
ATOM 681 N N . ASP A 1 88 ? -10.517 -2.647 17.161 1.00 94.88 88 ASP A N 1
ATOM 682 C CA . ASP A 1 88 ? -10.605 -3.532 18.318 1.00 94.88 88 ASP A CA 1
ATOM 683 C C . ASP A 1 88 ? -9.455 -4.543 18.256 1.00 94.88 88 ASP A C 1
ATOM 685 O O . ASP A 1 88 ? -9.287 -5.250 17.259 1.00 94.88 88 ASP A O 1
ATOM 689 N N . GLY A 1 89 ? -8.614 -4.557 19.291 1.00 94.12 89 GLY A N 1
ATOM 690 C CA . GLY A 1 89 ? -7.450 -5.444 19.384 1.00 94.12 89 GLY A CA 1
ATOM 691 C C . GLY A 1 89 ? -6.295 -5.148 18.415 1.00 94.12 89 GLY A C 1
ATOM 692 O O . GLY A 1 89 ? -5.419 -5.997 18.270 1.00 94.12 89 GLY A O 1
ATOM 693 N N . LEU A 1 90 ? -6.275 -3.981 17.757 1.00 96.00 90 LEU A N 1
ATOM 694 C CA . LEU A 1 90 ? -5.223 -3.589 16.812 1.00 96.00 90 LEU A CA 1
ATOM 695 C C . LEU A 1 90 ? -4.858 -2.111 16.976 1.00 96.00 90 LEU A C 1
ATOM 697 O O . LEU A 1 90 ? -5.737 -1.253 17.048 1.00 96.00 90 LEU A O 1
ATOM 701 N N . SER A 1 91 ? -3.567 -1.788 16.987 1.00 96.94 91 SER A N 1
ATOM 702 C CA . SER A 1 91 ? -3.120 -0.398 16.900 1.00 96.94 91 SER A CA 1
ATOM 703 C C . SER A 1 91 ? -3.271 0.151 15.477 1.00 96.94 91 SER A C 1
ATOM 705 O O . SER A 1 91 ? -3.296 -0.587 14.491 1.00 96.94 91 SER A O 1
ATOM 707 N N . VAL A 1 92 ? -3.307 1.479 15.344 1.00 97.38 92 VAL A N 1
ATOM 708 C CA . VAL A 1 92 ? -3.328 2.148 14.030 1.00 97.38 92 VAL A CA 1
ATOM 709 C C . VAL A 1 92 ? -2.116 1.752 13.170 1.00 97.38 92 VAL A C 1
ATOM 711 O O . VAL A 1 92 ? -2.252 1.557 11.965 1.00 97.38 92 VAL A O 1
ATOM 714 N N . SER A 1 93 ? -0.947 1.573 13.791 1.00 97.31 93 SER A N 1
ATOM 715 C CA . SER A 1 93 ? 0.285 1.152 13.112 1.00 97.31 93 SER A CA 1
ATOM 716 C C . SER A 1 93 ? 0.162 -0.252 12.518 1.00 97.31 93 SER A C 1
ATOM 718 O O . SER A 1 93 ? 0.398 -0.454 11.327 1.00 97.31 93 SER A O 1
ATOM 720 N N . GLU A 1 94 ? -0.276 -1.223 13.323 1.00 97.75 94 GLU A N 1
ATOM 721 C CA . GLU A 1 94 ? -0.478 -2.608 12.873 1.00 97.75 94 GLU A CA 1
ATOM 722 C C . GLU A 1 94 ? -1.600 -2.703 11.823 1.00 97.75 94 GLU A C 1
ATOM 724 O O . GLU A 1 94 ? -1.560 -3.532 10.905 1.00 97.75 94 GLU A O 1
ATOM 729 N N . TRP A 1 95 ? -2.593 -1.812 11.907 1.00 97.88 95 TRP A N 1
ATOM 730 C CA . TRP A 1 95 ? -3.610 -1.675 10.872 1.00 97.88 95 TRP A CA 1
ATOM 731 C C . TRP A 1 95 ? -3.013 -1.206 9.542 1.00 97.88 95 TRP A C 1
ATOM 733 O O . TRP A 1 95 ? -3.321 -1.794 8.502 1.00 97.88 95 TRP A O 1
ATOM 743 N N . TYR A 1 96 ? -2.126 -0.204 9.548 1.00 98.12 96 TYR A N 1
ATOM 744 C CA . TYR A 1 96 ? -1.433 0.229 8.332 1.00 98.12 96 TYR A CA 1
ATOM 745 C C . TYR A 1 96 ? -0.551 -0.870 7.746 1.00 98.12 96 TYR A C 1
ATOM 747 O O . TYR A 1 96 ? -0.554 -1.057 6.529 1.00 98.12 96 TYR A O 1
ATOM 755 N N . GLU A 1 97 ? 0.141 -1.640 8.581 1.00 97.88 97 GLU A N 1
ATOM 756 C CA . GLU A 1 97 ? 0.939 -2.781 8.126 1.00 97.88 97 GLU A CA 1
ATOM 757 C C . GLU A 1 97 ? 0.054 -3.834 7.448 1.00 97.88 97 GLU A C 1
ATOM 759 O O . GLU A 1 97 ? 0.351 -4.296 6.342 1.00 97.88 97 GLU A O 1
ATOM 764 N N . THR A 1 98 ? -1.106 -4.128 8.045 1.00 96.94 98 THR A N 1
ATOM 765 C CA . THR A 1 98 ? -2.107 -5.038 7.471 1.00 96.94 98 THR A CA 1
ATOM 766 C C . THR A 1 98 ? -2.668 -4.515 6.147 1.00 96.94 98 THR A C 1
ATOM 768 O O . THR A 1 98 ? -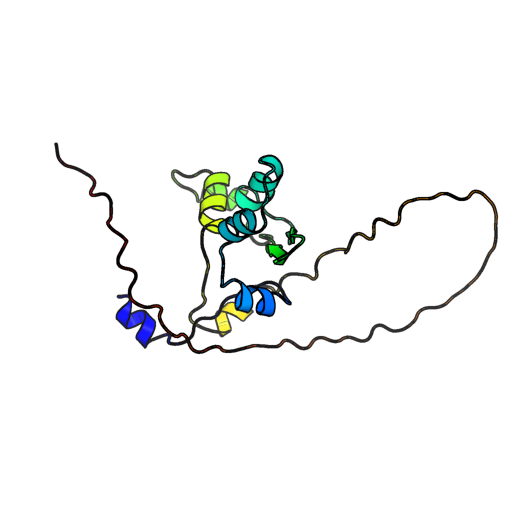2.821 -5.283 5.191 1.00 96.94 98 THR A O 1
ATOM 771 N N . LEU A 1 99 ? -2.969 -3.214 6.069 1.00 96.44 99 LEU A N 1
ATOM 772 C CA . LEU A 1 99 ? -3.444 -2.545 4.857 1.00 96.44 99 LEU A CA 1
ATOM 773 C C . LEU A 1 99 ? -2.395 -2.632 3.741 1.00 96.44 99 LEU A C 1
ATOM 775 O O . LEU A 1 99 ? -2.710 -3.010 2.613 1.00 96.44 99 LEU A O 1
ATOM 779 N N . ASN A 1 100 ? -1.146 -2.291 4.058 1.00 97.62 100 ASN A N 1
ATOM 780 C CA . ASN A 1 100 ? -0.036 -2.229 3.111 1.00 97.62 100 ASN A CA 1
ATOM 781 C C . ASN A 1 100 ? 0.483 -3.614 2.692 1.00 97.62 100 ASN A C 1
ATOM 783 O O . ASN A 1 100 ? 1.195 -3.713 1.691 1.00 97.62 100 ASN A O 1
ATOM 787 N N . GLY A 1 101 ? 0.092 -4.675 3.402 1.00 97.56 101 GLY A N 1
ATOM 788 C CA . GLY A 1 101 ? 0.357 -6.070 3.051 1.00 97.56 101 GLY A CA 1
ATOM 789 C C . GLY A 1 101 ? -0.555 -6.657 1.971 1.00 97.56 101 GLY A C 1
ATOM 790 O O . GLY A 1 101 ? -0.364 -7.805 1.575 1.00 97.56 101 GLY A O 1
ATOM 791 N N . ARG A 1 102 ? -1.560 -5.912 1.488 1.00 97.12 102 ARG A N 1
ATOM 792 C CA . ARG A 1 102 ? -2.610 -6.441 0.603 1.00 97.12 102 ARG A CA 1
ATOM 793 C C . ARG A 1 102 ? -2.735 -5.651 -0.697 1.00 97.12 102 ARG A C 1
ATOM 795 O O . ARG A 1 102 ? -2.357 -4.486 -0.789 1.00 97.12 102 ARG A O 1
ATOM 802 N N . VAL A 1 103 ? -3.307 -6.307 -1.703 1.00 94.56 103 VAL A N 1
ATOM 803 C CA . VAL A 1 103 ? -3.720 -5.703 -2.975 1.00 94.56 103 VAL A CA 1
ATOM 804 C C . VAL A 1 103 ? -5.242 -5.731 -3.038 1.00 94.56 103 VAL A C 1
ATOM 806 O O . VAL A 1 103 ? -5.862 -6.759 -2.770 1.00 94.56 103 VAL A O 1
ATOM 809 N N . PHE A 1 104 ? -5.845 -4.599 -3.393 1.00 91.75 104 PHE A N 1
ATOM 810 C CA . PHE A 1 104 ? -7.296 -4.448 -3.442 1.00 91.75 104 PHE A CA 1
ATOM 811 C C . PHE A 1 104 ? -7.800 -4.407 -4.880 1.00 91.75 104 PHE A C 1
ATOM 813 O O . PHE A 1 104 ? -7.204 -3.756 -5.741 1.00 91.75 104 PHE A O 1
ATOM 820 N N . PHE A 1 105 ? -8.933 -5.063 -5.111 1.00 91.50 105 PHE A N 1
ATOM 821 C CA . PHE A 1 105 ? -9.608 -5.106 -6.399 1.00 91.50 105 PHE A CA 1
ATOM 822 C C . PHE A 1 105 ? -11.054 -4.642 -6.267 1.00 91.50 105 PHE A C 1
ATOM 824 O O . PHE A 1 105 ? -11.729 -4.899 -5.270 1.00 91.50 105 PHE A O 1
ATOM 831 N N . PHE A 1 106 ? -11.547 -4.004 -7.319 1.00 90.00 106 PHE A N 1
ATOM 832 C CA . PHE A 1 106 ? -12.941 -3.637 -7.481 1.00 90.00 106 PHE A CA 1
ATOM 833 C C . PHE A 1 106 ? -13.579 -4.588 -8.497 1.00 90.00 106 PHE A C 1
ATOM 835 O O . PHE A 1 106 ? -13.120 -4.632 -9.636 1.00 90.00 106 PHE A O 1
ATOM 842 N N . PRO A 1 107 ? -14.659 -5.304 -8.143 1.00 90.69 107 PRO A N 1
ATOM 843 C CA . PRO A 1 107 ? -15.353 -6.189 -9.085 1.00 90.69 107 PRO A CA 1
ATOM 844 C C . PRO A 1 107 ? -16.126 -5.438 -10.178 1.00 90.69 107 PRO A C 1
ATOM 846 O O . PRO A 1 107 ? -16.532 -6.001 -11.185 1.00 90.69 107 PRO A O 1
ATOM 849 N N . GLN A 1 108 ? -16.392 -4.149 -9.964 1.00 87.19 108 GLN A N 1
ATOM 850 C CA . GLN A 1 108 ? -17.175 -3.322 -10.872 1.00 87.19 108 GLN A CA 1
ATOM 851 C C . GLN A 1 108 ? -16.416 -2.042 -11.172 1.00 87.19 108 GLN A C 1
ATOM 853 O O . GLN A 1 108 ? -16.120 -1.267 -10.259 1.00 87.19 108 GLN A O 1
ATOM 858 N N . ARG A 1 109 ? -16.207 -1.764 -12.460 1.00 81.88 109 ARG A N 1
ATOM 859 C CA . ARG A 1 109 ? -15.480 -0.579 -12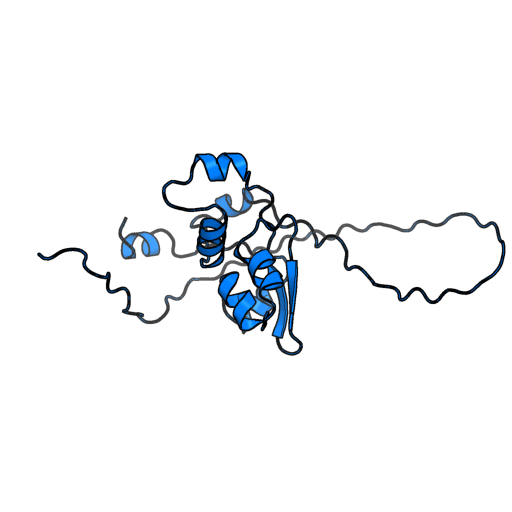.926 1.00 81.88 109 ARG A CA 1
ATOM 860 C C . ARG A 1 109 ? -15.993 0.717 -12.309 1.00 81.88 109 ARG A C 1
ATOM 862 O O . ARG A 1 109 ? -15.197 1.511 -11.842 1.00 81.88 109 ARG A O 1
ATOM 869 N N . ARG A 1 110 ? -17.312 0.909 -12.196 1.00 84.38 110 ARG A N 1
ATOM 870 C CA . ARG A 1 110 ? -17.899 2.135 -11.611 1.00 84.38 110 ARG A CA 1
ATOM 871 C C . ARG A 1 110 ? -17.411 2.462 -10.194 1.00 84.38 110 ARG A C 1
ATOM 873 O O . ARG A 1 110 ? -17.440 3.618 -9.796 1.00 84.38 110 ARG A O 1
ATOM 880 N N . ARG A 1 111 ? -16.973 1.458 -9.423 1.00 81.81 111 ARG A N 1
ATOM 881 C CA . ARG A 1 111 ? -16.456 1.663 -8.064 1.00 81.81 111 ARG A CA 1
ATOM 882 C C . ARG A 1 111 ? -15.070 2.304 -8.070 1.00 81.81 111 ARG A C 1
ATOM 884 O O . ARG A 1 111 ? -14.770 3.036 -7.136 1.00 81.81 111 ARG A O 1
ATOM 891 N N . ILE A 1 112 ? -14.275 2.105 -9.126 1.00 77.25 112 ILE A N 1
ATOM 892 C CA . ILE A 1 112 ? -12.958 2.744 -9.253 1.00 77.25 112 ILE A CA 1
ATOM 893 C C . ILE A 1 112 ? -13.088 4.259 -9.411 1.00 77.25 112 ILE A C 1
ATOM 895 O O . ILE A 1 112 ? -12.279 5.001 -8.875 1.00 77.25 112 ILE A O 1
ATOM 899 N N . SER A 1 113 ? -14.150 4.718 -10.080 1.00 71.94 113 SER A N 1
ATOM 900 C CA . SER A 1 113 ? -14.418 6.138 -10.322 1.00 71.94 113 SER A CA 1
ATOM 901 C C . SER A 1 113 ? -14.779 6.911 -9.053 1.00 71.94 113 SER A C 1
ATOM 903 O O . SER A 1 113 ? -14.720 8.135 -9.060 1.00 71.94 113 SER A O 1
ATOM 905 N N . LEU A 1 114 ? -15.155 6.214 -7.975 1.00 74.75 114 LEU A N 1
ATOM 906 C CA . LEU A 1 114 ? -15.402 6.824 -6.666 1.00 74.75 114 LEU A CA 1
ATOM 907 C C . LEU A 1 114 ? -14.113 7.044 -5.875 1.00 74.75 114 LEU A C 1
ATOM 909 O O . LEU A 1 114 ? -14.118 7.809 -4.913 1.00 74.75 114 LEU A O 1
ATOM 913 N N . VAL A 1 115 ? -13.023 6.371 -6.248 1.00 71.75 115 VAL A N 1
ATOM 914 C CA . VAL A 1 115 ? -11.730 6.592 -5.614 1.00 71.75 115 VAL A CA 1
ATOM 915 C C . VAL A 1 115 ? -11.059 7.763 -6.335 1.00 71.75 115 VAL A C 1
ATOM 917 O O . VAL A 1 115 ? -10.876 7.701 -7.553 1.00 71.75 115 VAL A O 1
ATOM 920 N N . PRO A 1 116 ? -10.690 8.843 -5.628 1.00 72.62 116 PRO A N 1
ATOM 921 C CA . PRO A 1 116 ? -10.015 9.965 -6.258 1.00 72.62 116 PRO A CA 1
ATOM 922 C C . PRO A 1 116 ? -8.712 9.511 -6.938 1.00 72.62 116 PRO A C 1
ATOM 924 O O . PRO A 1 116 ? -7.965 8.699 -6.360 1.00 72.62 116 PRO A O 1
ATOM 927 N N . PRO A 1 117 ? -8.406 10.016 -8.150 1.00 68.31 117 PRO A N 1
ATOM 928 C CA . PRO A 1 117 ? -7.096 9.795 -8.742 1.00 68.31 117 PRO A CA 1
ATOM 929 C C . PRO A 1 117 ? -6.026 10.342 -7.795 1.00 68.31 117 PRO A C 1
ATOM 931 O O . PRO A 1 117 ? -6.269 11.307 -7.065 1.00 68.31 117 PRO A O 1
ATOM 934 N N . ALA A 1 118 ? -4.848 9.719 -7.790 1.00 63.56 118 ALA A N 1
ATOM 935 C CA . ALA A 1 118 ? -3.729 10.279 -7.049 1.00 63.56 118 ALA A CA 1
ATOM 936 C C . ALA A 1 118 ? -3.462 11.695 -7.594 1.00 63.56 118 ALA A C 1
ATOM 938 O O . ALA A 1 118 ? -3.399 11.860 -8.819 1.00 63.56 118 ALA A O 1
ATOM 939 N N . PRO A 1 119 ? -3.341 12.724 -6.738 1.00 60.66 119 PRO A N 1
ATOM 940 C CA . PRO A 1 119 ? -2.886 14.023 -7.203 1.00 60.66 119 PRO A CA 1
ATOM 941 C C . PRO A 1 119 ? -1.515 13.849 -7.875 1.00 60.66 119 PRO A C 1
ATOM 943 O O . PRO A 1 119 ? -0.753 12.960 -7.478 1.00 60.66 119 PRO A O 1
ATOM 946 N N . PRO A 1 120 ? -1.179 14.670 -8.887 1.00 58.91 120 PRO A N 1
ATOM 947 C CA . PRO A 1 120 ? 0.153 14.631 -9.476 1.00 58.91 120 PRO A CA 1
ATOM 948 C C . PRO A 1 120 ? 1.185 14.772 -8.355 1.00 58.91 120 PRO A C 1
ATOM 950 O O . PRO A 1 120 ? 0.983 15.581 -7.446 1.00 58.91 120 PRO A O 1
ATOM 953 N N . LEU A 1 121 ? 2.256 13.971 -8.410 1.00 51.72 121 LEU A N 1
ATOM 954 C CA . LEU A 1 121 ? 3.347 14.005 -7.433 1.00 51.72 121 LEU A CA 1
ATOM 955 C C . LEU A 1 121 ? 3.723 15.466 -7.155 1.00 51.72 121 LEU A C 1
ATOM 957 O O . LEU A 1 121 ? 4.211 16.172 -8.042 1.00 51.72 121 LEU A O 1
ATOM 961 N N . CYS A 1 122 ? 3.424 15.943 -5.946 1.00 36.94 122 CYS A N 1
ATOM 962 C CA . CYS A 1 122 ? 3.621 17.337 -5.584 1.00 36.94 122 CYS A CA 1
ATOM 963 C C . CYS A 1 122 ? 5.131 17.611 -5.520 1.00 36.94 122 CYS A C 1
ATOM 965 O O . CYS A 1 122 ? 5.809 17.267 -4.557 1.00 36.94 122 CYS A O 1
ATOM 967 N N . SER A 1 123 ? 5.650 18.222 -6.586 1.00 35.84 123 SER A N 1
ATOM 968 C CA . SER A 1 123 ? 7.049 18.576 -6.847 1.00 35.84 123 SER A CA 1
ATOM 969 C C . SER A 1 123 ? 8.025 17.396 -6.993 1.00 35.84 123 SER A C 1
ATOM 971 O O . SER A 1 123 ? 8.546 16.847 -6.027 1.00 35.84 123 SER A O 1
ATOM 973 N N . GLN A 1 124 ? 8.453 17.144 -8.237 1.00 31.72 124 GLN A N 1
ATOM 974 C CA . GLN A 1 124 ? 9.882 16.939 -8.469 1.00 31.72 124 GLN A CA 1
ATOM 975 C C . GLN A 1 124 ? 10.603 18.125 -7.825 1.00 31.72 124 GLN A C 1
ATOM 977 O O . GLN A 1 124 ? 10.682 19.221 -8.391 1.00 31.72 124 GLN A O 1
ATOM 982 N N . ARG A 1 125 ? 11.094 17.939 -6.602 1.00 27.36 125 ARG A N 1
ATOM 983 C CA . ARG A 1 125 ? 12.005 18.878 -5.971 1.00 27.36 125 ARG A CA 1
ATOM 984 C C . ARG A 1 125 ? 13.302 18.777 -6.769 1.00 27.36 125 ARG A C 1
ATOM 986 O O . ARG A 1 125 ? 14.189 18.008 -6.425 1.00 27.36 125 ARG A O 1
ATOM 993 N N . ARG A 1 126 ? 13.424 19.551 -7.858 1.00 27.70 126 ARG A N 1
ATOM 994 C CA . ARG A 1 126 ? 14.737 19.937 -8.389 1.00 27.70 126 ARG A CA 1
ATOM 995 C C . ARG A 1 126 ? 15.452 20.607 -7.225 1.00 27.70 126 ARG A C 1
ATOM 997 O O . ARG A 1 126 ? 15.285 21.804 -6.990 1.00 27.70 126 ARG A O 1
ATOM 1004 N N . ALA A 1 127 ? 16.245 19.840 -6.489 1.00 24.86 127 ALA A N 1
ATOM 1005 C CA . ALA A 1 127 ? 17.333 20.377 -5.708 1.00 24.86 127 ALA A CA 1
ATOM 1006 C C . ALA A 1 127 ? 18.309 20.990 -6.720 1.00 24.86 127 ALA A C 1
ATOM 1008 O O . ALA A 1 127 ? 19.266 20.365 -7.158 1.00 24.86 127 ALA A O 1
ATOM 1009 N N . ARG A 1 128 ? 18.024 22.220 -7.166 1.00 26.47 128 ARG A N 1
ATOM 1010 C CA . ARG A 1 128 ? 19.066 23.077 -7.716 1.00 26.47 128 ARG A CA 1
ATOM 1011 C C . ARG A 1 128 ? 2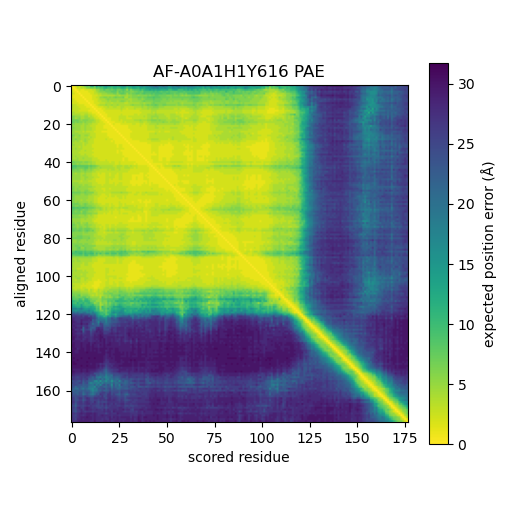0.030 23.278 -6.558 1.00 26.47 128 ARG A C 1
ATOM 1013 O O . ARG A 1 128 ? 19.677 23.925 -5.570 1.00 26.47 128 ARG A O 1
ATOM 1020 N N . SER A 1 129 ? 21.203 22.664 -6.659 1.00 28.92 129 SER A N 1
ATOM 1021 C CA . SER A 1 129 ? 22.360 23.011 -5.848 1.00 28.92 129 SER A CA 1
ATOM 1022 C C . SER A 1 129 ? 22.447 24.534 -5.804 1.00 28.92 129 SER A C 1
ATOM 1024 O O . SER A 1 129 ? 22.583 25.184 -6.842 1.00 28.92 129 SER A O 1
ATOM 1026 N N . ARG A 1 130 ? 22.290 25.121 -4.616 1.00 29.17 130 ARG A N 1
ATOM 1027 C CA . ARG A 1 130 ? 22.530 26.548 -4.414 1.00 29.17 130 ARG A CA 1
ATOM 1028 C C . ARG A 1 130 ? 24.035 26.788 -4.492 1.00 29.17 130 ARG A C 1
ATOM 1030 O O . ARG A 1 130 ? 24.697 26.900 -3.468 1.00 29.17 130 ARG A O 1
ATOM 1037 N N . SER A 1 131 ? 24.576 26.892 -5.696 1.00 29.86 131 SER A N 1
ATOM 1038 C CA . SER A 1 131 ? 25.777 27.686 -5.920 1.00 29.86 131 SER A CA 1
ATOM 1039 C C . SER A 1 131 ? 25.326 29.146 -5.971 1.00 29.86 131 SER A C 1
ATOM 1041 O O . SER A 1 131 ? 24.661 29.570 -6.912 1.00 29.86 131 SER A O 1
ATOM 1043 N N . ARG A 1 132 ? 25.619 29.905 -4.905 1.00 30.98 132 ARG A N 1
ATOM 1044 C CA . ARG A 1 132 ? 25.575 31.377 -4.936 1.00 30.98 132 ARG A CA 1
ATOM 1045 C C . ARG A 1 132 ? 26.505 31.854 -6.055 1.00 30.98 132 ARG A C 1
ATOM 1047 O O . ARG A 1 132 ? 27.632 31.369 -6.134 1.00 30.98 132 ARG A O 1
ATOM 1054 N N . PRO A 1 133 ? 26.094 32.884 -6.800 1.00 32.28 133 PRO A N 1
ATOM 1055 C CA . PRO A 1 133 ? 27.021 33.976 -7.051 1.00 32.28 133 PRO A CA 1
ATOM 1056 C C . PRO A 1 133 ? 26.487 35.277 -6.458 1.00 32.28 133 PRO A C 1
ATOM 1058 O O . PRO A 1 133 ? 25.283 35.528 -6.392 1.00 32.28 133 PRO A O 1
ATOM 1061 N N . LEU A 1 134 ? 27.427 36.081 -5.977 1.00 33.41 134 LEU A N 1
ATOM 1062 C CA . LEU A 1 134 ? 27.218 37.456 -5.563 1.00 33.41 134 LEU A CA 1
ATOM 1063 C C . LEU A 1 134 ? 26.947 38.371 -6.775 1.00 33.41 134 LEU A C 1
ATOM 1065 O O . LEU A 1 134 ? 27.455 38.131 -7.863 1.00 33.41 134 LEU A O 1
ATOM 1069 N N . HIS A 1 135 ? 26.259 39.473 -6.466 1.00 29.31 135 HIS A N 1
ATOM 1070 C CA . HIS A 1 135 ? 26.207 40.777 -7.143 1.00 29.31 135 HIS A CA 1
ATOM 1071 C C . HIS A 1 135 ? 25.120 41.109 -8.194 1.00 29.31 135 HIS A C 1
ATOM 1073 O O . HIS A 1 135 ? 25.048 40.564 -9.285 1.00 29.31 135 HIS A O 1
ATOM 1079 N N . SER A 1 136 ? 24.368 42.146 -7.783 1.00 28.48 136 SER A N 1
ATOM 1080 C CA . SER A 1 136 ? 23.889 43.356 -8.483 1.00 28.48 136 SER A CA 1
ATOM 1081 C C . SER A 1 136 ? 22.788 43.303 -9.553 1.00 28.48 136 SER A C 1
ATOM 1083 O O . SER A 1 136 ? 23.005 42.860 -10.670 1.00 28.48 136 SER A O 1
ATOM 1085 N N . ALA A 1 137 ? 21.668 43.940 -9.174 1.00 31.81 137 ALA A N 1
ATOM 1086 C CA . ALA A 1 137 ? 20.901 44.984 -9.874 1.00 31.81 137 ALA A CA 1
ATOM 1087 C C . ALA A 1 137 ? 20.482 44.797 -11.349 1.00 31.81 137 ALA A C 1
ATOM 1089 O O . ALA A 1 137 ? 21.308 44.769 -12.252 1.00 31.81 137 ALA A O 1
ATOM 1090 N N . GLY A 1 138 ? 19.166 44.872 -11.590 1.00 27.05 138 GLY A N 1
ATOM 1091 C CA . GLY A 1 138 ? 18.593 45.163 -12.908 1.00 27.05 138 GLY A CA 1
ATOM 1092 C C . GLY A 1 138 ? 17.086 44.903 -12.988 1.00 27.05 138 GLY A C 1
ATOM 1093 O O . GLY A 1 138 ? 16.648 43.769 -12.837 1.00 27.05 138 GLY A O 1
ATOM 1094 N N . TYR A 1 139 ? 16.303 45.960 -13.214 1.00 28.94 139 TYR A N 1
ATOM 1095 C CA . TYR A 1 139 ? 14.872 45.939 -13.560 1.00 28.94 139 TYR A CA 1
ATOM 1096 C C . TYR A 1 139 ? 14.603 45.181 -14.879 1.00 28.94 139 TYR A C 1
ATOM 1098 O O . TYR A 1 139 ? 15.421 45.249 -15.793 1.00 28.94 139 TYR A O 1
ATOM 1106 N N . GLY A 1 140 ? 13.426 44.555 -15.033 1.00 27.14 140 GLY A N 1
ATOM 1107 C CA . GLY A 1 140 ? 12.978 43.999 -16.321 1.00 27.14 140 GLY A CA 1
ATOM 1108 C C . GLY A 1 140 ? 11.623 43.280 -16.277 1.00 27.14 140 GLY A C 1
ATOM 1109 O O . GLY A 1 140 ? 11.402 42.425 -15.432 1.00 27.14 140 GLY A O 1
ATOM 1110 N N . VAL A 1 141 ? 10.720 43.647 -17.186 1.00 30.95 141 VAL A N 1
ATOM 1111 C CA . VAL A 1 141 ? 9.273 43.360 -17.247 1.00 30.95 141 VAL A CA 1
ATOM 1112 C C . VAL A 1 141 ? 8.931 42.140 -18.143 1.00 30.95 141 VAL A C 1
ATOM 1114 O O . VAL A 1 141 ? 9.605 41.895 -19.134 1.00 30.95 141 VAL A O 1
ATOM 1117 N N . THR A 1 142 ? 7.832 41.447 -17.793 1.00 33.72 142 THR A N 1
ATOM 1118 C CA . THR A 1 142 ? 6.919 40.541 -18.559 1.00 33.72 142 THR A CA 1
ATOM 1119 C C . THR A 1 142 ? 7.402 39.288 -19.307 1.00 33.72 142 THR A C 1
ATOM 1121 O O . THR A 1 142 ? 8.305 39.331 -20.131 1.00 33.72 142 THR A O 1
ATOM 1124 N N . GLY A 1 143 ? 6.603 38.215 -19.172 1.00 28.00 143 GLY A N 1
ATOM 1125 C CA . GLY A 1 143 ? 6.438 37.175 -20.198 1.00 28.00 143 GLY A CA 1
ATOM 1126 C C . GLY A 1 143 ? 5.886 35.848 -19.660 1.00 28.00 143 GLY A C 1
ATOM 1127 O O . GLY A 1 143 ? 6.650 35.007 -19.203 1.00 28.00 143 GLY A O 1
ATOM 1128 N N . SER A 1 144 ? 4.565 35.639 -19.720 1.00 38.94 144 SER A N 1
ATOM 1129 C CA . SER A 1 144 ? 3.951 34.301 -19.587 1.00 38.94 144 SER A CA 1
ATOM 1130 C C . SER A 1 144 ? 3.977 33.566 -20.930 1.00 38.94 144 SER A C 1
ATOM 1132 O O . SER A 1 144 ? 3.752 34.210 -21.954 1.00 38.94 144 SER A O 1
ATOM 1134 N N . PRO A 1 145 ? 4.092 32.225 -20.931 1.00 36.31 145 PRO A N 1
ATOM 1135 C CA . PRO A 1 145 ? 3.395 31.451 -21.952 1.00 36.31 145 PRO A CA 1
ATOM 1136 C C . PRO A 1 145 ? 2.604 30.254 -21.390 1.00 36.31 145 PRO A C 1
ATOM 1138 O O . PRO A 1 145 ? 3.108 29.438 -20.623 1.00 36.31 145 PRO A O 1
ATOM 1141 N N . GLY A 1 146 ? 1.341 30.191 -21.826 1.00 27.98 146 GLY A N 1
ATOM 1142 C CA . GLY A 1 146 ? 0.602 29.002 -22.270 1.00 27.98 146 GLY A CA 1
ATOM 1143 C C . GLY A 1 146 ? 0.648 27.721 -21.434 1.00 27.98 146 GLY A C 1
ATOM 1144 O O . GLY A 1 146 ? 1.549 26.903 -21.586 1.00 27.98 146 GLY A O 1
ATOM 1145 N N . LYS A 1 147 ? -0.423 27.465 -20.672 1.00 30.97 147 LYS A N 1
ATOM 1146 C CA . LYS A 1 147 ? -0.801 26.108 -20.244 1.00 30.97 147 LYS A CA 1
ATOM 1147 C C . LYS A 1 147 ? -1.649 25.444 -21.332 1.00 30.97 147 LYS A C 1
ATOM 1149 O O . LYS A 1 147 ? -2.770 25.879 -21.578 1.00 30.97 147 LYS A O 1
ATOM 1154 N N . THR A 1 148 ? -1.151 24.358 -21.909 1.00 34.75 148 THR A N 1
ATOM 1155 C CA . THR A 1 148 ? -1.959 23.381 -22.654 1.00 34.75 148 THR A CA 1
ATOM 1156 C C . THR A 1 148 ? -2.434 22.303 -21.673 1.00 34.75 148 THR A C 1
ATOM 1158 O O . THR A 1 148 ? -1.594 21.762 -20.950 1.00 34.75 148 THR A O 1
ATOM 1161 N N . PRO A 1 149 ? -3.729 21.951 -21.598 1.00 35.06 149 PRO A N 1
ATOM 1162 C CA . PRO A 1 149 ? -4.168 20.814 -20.805 1.00 35.06 149 PRO A CA 1
ATOM 1163 C C . PRO A 1 149 ? -4.121 19.545 -21.666 1.00 35.06 149 PRO A C 1
ATOM 1165 O O . PRO A 1 149 ? -4.887 19.402 -22.613 1.00 35.06 149 PRO A O 1
ATOM 1168 N N . ALA A 1 150 ? -3.236 18.609 -21.330 1.00 34.91 150 ALA A N 1
ATOM 1169 C CA . ALA A 1 150 ? -3.341 17.229 -21.791 1.00 34.91 150 ALA A CA 1
ATOM 1170 C C . ALA A 1 150 ? -3.882 16.393 -20.624 1.00 34.91 150 ALA A C 1
ATOM 1172 O O . ALA A 1 150 ? -3.154 16.040 -19.701 1.00 34.91 150 ALA A O 1
ATOM 1173 N N . SER A 1 151 ? -5.185 16.128 -20.628 1.00 39.09 151 SER A N 1
ATOM 1174 C CA . SER A 1 151 ? -5.810 15.134 -19.753 1.00 39.09 151 SER A CA 1
ATOM 1175 C C . SER A 1 151 ? -6.508 14.115 -20.639 1.00 39.09 151 SER A C 1
ATOM 1177 O O . SER A 1 151 ? -7.630 14.329 -21.085 1.00 39.09 151 SER A O 1
ATOM 1179 N N . GLY A 1 152 ? -5.805 13.023 -20.928 1.00 34.03 152 GLY A N 1
ATOM 1180 C CA . GLY A 1 152 ? -6.381 11.801 -21.471 1.00 34.03 152 GLY A CA 1
ATOM 1181 C C . GLY A 1 152 ? -6.346 10.745 -20.376 1.00 34.03 152 GLY A C 1
ATOM 1182 O O . GLY A 1 152 ? -5.271 10.323 -19.966 1.00 34.03 152 GLY A O 1
ATOM 1183 N N . VAL A 1 153 ? -7.510 10.352 -19.863 1.00 34.00 153 VAL A N 1
ATOM 1184 C CA . VAL A 1 153 ? -7.631 9.194 -18.971 1.00 34.00 153 VAL A CA 1
ATOM 1185 C C . VAL A 1 153 ? -7.641 7.948 -19.851 1.00 34.00 153 VAL A C 1
ATOM 1187 O O . VAL A 1 153 ? -8.609 7.717 -20.574 1.00 34.00 153 VAL A O 1
ATOM 1190 N N . THR A 1 154 ? -6.587 7.138 -19.788 1.00 33.53 154 THR A N 1
ATOM 1191 C CA . THR A 1 154 ? -6.566 5.819 -20.433 1.00 33.53 154 THR A CA 1
ATOM 1192 C C . THR A 1 154 ? -7.080 4.780 -19.448 1.00 33.53 154 THR A C 1
ATOM 1194 O O . THR A 1 154 ? -6.535 4.626 -18.357 1.00 33.53 154 THR A O 1
ATOM 1197 N N . VAL A 1 155 ? -8.135 4.056 -19.825 1.00 32.00 155 VAL A N 1
ATOM 1198 C CA . VAL A 1 155 ? -8.618 2.902 -19.062 1.00 32.00 155 VAL A CA 1
ATOM 1199 C C . VAL A 1 155 ? -8.305 1.632 -19.832 1.00 32.00 155 VAL A C 1
ATOM 1201 O O . VAL A 1 155 ? -8.916 1.365 -20.864 1.00 32.00 155 VAL A O 1
ATOM 1204 N N . THR A 1 156 ? -7.374 0.846 -19.306 1.00 34.91 156 THR A N 1
ATOM 1205 C CA . THR A 1 156 ? -7.033 -0.474 -19.839 1.00 34.91 156 THR A CA 1
ATOM 1206 C C . THR A 1 156 ? -7.879 -1.534 -19.142 1.00 34.91 156 THR A C 1
ATOM 1208 O O . THR A 1 156 ? -8.021 -1.523 -17.920 1.00 34.91 156 THR A O 1
ATOM 1211 N N . THR A 1 157 ? -8.452 -2.442 -19.929 1.00 29.31 157 THR A N 1
ATOM 1212 C CA . THR A 1 157 ? -9.162 -3.633 -19.444 1.00 29.31 157 THR A CA 1
ATOM 1213 C C . THR A 1 157 ? -8.270 -4.831 -19.740 1.00 29.31 157 THR A C 1
ATOM 1215 O O . THR A 1 157 ? -7.711 -4.904 -20.834 1.00 29.31 157 THR A O 1
ATOM 1218 N N . VAL A 1 158 ? -8.090 -5.731 -18.775 1.00 42.09 158 VAL A N 1
ATOM 1219 C CA . VAL A 1 158 ? -7.260 -6.929 -18.940 1.00 42.09 158 VAL A CA 1
ATOM 1220 C C . VAL A 1 158 ? -8.095 -8.140 -18.524 1.00 42.09 158 VAL A C 1
ATOM 1222 O O . VAL A 1 158 ? -8.624 -8.128 -17.410 1.00 42.09 158 VAL A O 1
ATOM 1225 N N . PRO A 1 159 ? -8.229 -9.172 -19.374 1.00 28.30 159 PRO A N 1
ATOM 1226 C CA . PRO A 1 159 ? -8.883 -10.411 -18.982 1.00 28.30 159 PRO A CA 1
ATOM 1227 C C . PRO A 1 159 ? -8.040 -11.127 -17.922 1.00 28.30 159 PRO A C 1
ATOM 1229 O O . PRO A 1 159 ? -6.823 -11.264 -18.058 1.00 28.30 159 PRO A O 1
ATOM 1232 N N . TRP A 1 160 ? -8.687 -11.578 -16.851 1.00 39.50 160 TRP A N 1
ATOM 1233 C CA . TRP A 1 160 ? -8.030 -12.343 -15.799 1.00 39.50 160 TRP A CA 1
ATOM 1234 C C . TRP A 1 160 ? -7.781 -13.784 -16.260 1.00 39.50 160 TRP A C 1
ATOM 1236 O O . TRP A 1 160 ? -8.720 -14.547 -16.486 1.00 39.50 160 TRP A O 1
ATOM 1246 N N . THR A 1 161 ? -6.515 -14.187 -16.337 1.00 37.00 161 THR A N 1
ATOM 1247 C CA . THR A 1 161 ? -6.112 -15.600 -16.361 1.00 37.00 161 THR A CA 1
ATOM 1248 C C . THR A 1 161 ? -5.724 -16.029 -14.953 1.00 37.00 161 THR A C 1
ATOM 1250 O O . THR A 1 161 ? -4.775 -15.498 -14.378 1.00 37.00 161 THR A O 1
ATOM 1253 N N . ALA A 1 162 ? -6.470 -16.984 -14.393 1.00 32.03 162 ALA A N 1
ATOM 1254 C CA . ALA A 1 162 ? -6.191 -17.535 -13.073 1.00 32.03 162 ALA A CA 1
ATOM 1255 C C . ALA A 1 162 ? -4.791 -18.180 -13.036 1.00 32.03 162 ALA A C 1
ATOM 1257 O O . ALA A 1 162 ? -4.453 -18.935 -13.952 1.00 32.03 162 ALA A O 1
ATOM 1258 N N . PRO A 1 163 ? -3.978 -17.928 -11.995 1.00 37.00 163 PRO A N 1
ATOM 1259 C CA . PRO A 1 163 ? -2.735 -18.662 -11.810 1.00 37.00 163 PRO A CA 1
ATOM 1260 C C . PRO A 1 163 ? -3.027 -20.143 -11.503 1.00 37.00 163 PRO A C 1
ATOM 1262 O O . PRO A 1 163 ? -4.059 -20.447 -10.891 1.00 37.00 163 PRO A O 1
ATOM 1265 N N . PRO A 1 164 ? -2.135 -21.072 -11.900 1.00 33.72 164 PRO A N 1
ATOM 1266 C CA . PRO A 1 164 ? -2.260 -22.475 -11.533 1.00 33.72 164 PRO A CA 1
ATOM 1267 C C . PRO A 1 164 ? -2.274 -22.606 -10.006 1.00 33.72 164 PRO A C 1
ATOM 1269 O O . PRO A 1 164 ? -1.513 -21.950 -9.298 1.00 33.72 164 PRO A O 1
ATOM 1272 N N . SER A 1 165 ? -3.207 -23.425 -9.528 1.00 42.38 165 SER A N 1
ATOM 1273 C CA . SER A 1 165 ? -3.571 -23.682 -8.133 1.00 42.38 165 SER A CA 1
ATOM 1274 C C . SER A 1 165 ? -2.404 -23.617 -7.140 1.00 42.38 165 SER A C 1
ATOM 1276 O O . SER A 1 165 ? -1.666 -24.587 -6.978 1.00 42.38 165 SER A O 1
ATOM 1278 N N . ALA A 1 166 ? -2.300 -22.510 -6.404 1.00 35.03 166 ALA A N 1
ATOM 1279 C CA . ALA A 1 166 ? -1.559 -22.466 -5.152 1.00 35.03 166 ALA A CA 1
ATOM 1280 C C . ALA A 1 166 ? -2.465 -23.011 -4.039 1.00 35.03 166 ALA A C 1
ATOM 1282 O O . ALA A 1 166 ? -3.242 -22.281 -3.423 1.00 35.03 166 ALA A O 1
ATOM 1283 N N . SER A 1 167 ? -2.390 -24.320 -3.795 1.00 42.72 167 SER A N 1
ATOM 1284 C CA . SER A 1 167 ? -2.737 -24.854 -2.483 1.00 42.72 167 SER A CA 1
ATOM 1285 C C . SER A 1 167 ? -1.683 -24.347 -1.504 1.00 42.72 167 SER A C 1
ATOM 1287 O O . SER A 1 167 ? -0.572 -24.841 -1.562 1.00 42.72 167 SER A O 1
ATOM 1289 N N . VAL A 1 168 ? -1.988 -23.353 -0.674 1.00 40.97 168 VAL A N 1
ATOM 1290 C CA . VAL A 1 168 ? -1.528 -23.247 0.723 1.00 40.97 168 VAL A CA 1
ATOM 1291 C C . VAL A 1 168 ? -2.357 -22.129 1.357 1.00 40.97 168 VAL A C 1
ATOM 1293 O O . VAL A 1 168 ? -2.098 -20.943 1.177 1.00 40.97 168 VAL A O 1
ATOM 1296 N N . TYR A 1 169 ? -3.375 -22.527 2.109 1.00 32.91 169 TYR A N 1
ATOM 1297 C CA . TYR A 1 169 ? -3.840 -21.775 3.269 1.00 32.91 169 TYR A CA 1
ATOM 1298 C C . TYR A 1 169 ? -4.328 -22.813 4.280 1.00 32.91 169 TYR A C 1
ATOM 1300 O O . TYR A 1 169 ? -5.526 -23.013 4.472 1.00 32.91 169 TYR A O 1
ATOM 1308 N N . GLU A 1 170 ? -3.391 -23.563 4.864 1.00 33.06 170 GLU A N 1
ATOM 1309 C CA . GLU A 1 170 ? -3.708 -24.303 6.081 1.00 33.06 170 GLU A CA 1
ATOM 1310 C C . GLU A 1 170 ? -3.858 -23.288 7.214 1.00 33.06 170 GLU A C 1
ATOM 1312 O O . GLU A 1 170 ? -2.940 -22.541 7.552 1.00 33.06 170 GLU A O 1
ATOM 1317 N N . ARG A 1 171 ? -5.075 -23.222 7.757 1.00 33.75 171 ARG A N 1
ATOM 1318 C CA . ARG A 1 171 ? -5.367 -22.540 9.016 1.00 33.75 171 ARG A CA 1
ATOM 1319 C C . ARG A 1 171 ? -4.580 -23.234 10.135 1.00 33.75 171 ARG A C 1
ATOM 1321 O O . ARG A 1 171 ? -4.669 -24.457 10.223 1.00 33.75 171 ARG A O 1
ATOM 1328 N N . PRO A 1 172 ? -3.932 -22.508 11.060 1.00 34.75 172 PRO A N 1
ATOM 1329 C CA . PRO A 1 172 ? -3.594 -23.096 12.344 1.00 34.75 172 PRO A CA 1
ATOM 1330 C C . PRO A 1 172 ? -4.908 -23.375 13.082 1.00 34.75 172 PRO A C 1
ATOM 1332 O O . PRO A 1 172 ? -5.668 -22.454 13.393 1.00 34.75 172 PRO A O 1
ATOM 1335 N N . SER A 1 173 ? -5.206 -24.653 13.306 1.00 39.59 173 SER A N 1
ATOM 1336 C CA . SER A 1 173 ? -6.291 -25.083 14.183 1.00 39.59 173 SER A CA 1
ATOM 1337 C C . SER A 1 173 ? -6.005 -24.604 15.602 1.00 39.59 173 SER A C 1
ATOM 1339 O O . SER A 1 173 ? -5.022 -25.006 16.219 1.00 39.59 173 SER A O 1
ATOM 1341 N N . ALA A 1 174 ? -6.873 -23.736 16.111 1.00 39.44 174 ALA A N 1
ATOM 1342 C CA . ALA A 1 174 ? -6.956 -23.439 17.528 1.00 39.44 174 ALA A CA 1
ATOM 1343 C C . ALA A 1 174 ? -7.725 -24.561 18.253 1.00 39.44 174 ALA A C 1
ATOM 1345 O O . ALA A 1 174 ? -8.751 -25.019 17.752 1.00 39.44 174 ALA A O 1
ATOM 1346 N N . LEU A 1 175 ? -7.242 -24.879 19.462 1.00 42.78 175 LEU A N 1
ATOM 1347 C CA . LEU A 1 175 ? -7.831 -25.672 20.556 1.00 42.78 175 LEU A CA 1
ATOM 1348 C C . LEU A 1 175 ? -7.724 -27.205 20.524 1.00 42.78 175 LEU A C 1
ATOM 1350 O O . LEU A 1 175 ? -8.257 -27.885 19.653 1.00 42.78 175 LEU A O 1
ATOM 1354 N N . GLY A 1 176 ? -7.148 -27.723 21.616 1.00 35.97 176 GLY A N 1
ATOM 1355 C CA . GLY A 1 176 ? -7.274 -29.107 22.062 1.00 35.97 176 GLY A CA 1
ATOM 1356 C C . GLY A 1 176 ? -6.460 -29.406 23.327 1.00 35.97 176 GLY A C 1
ATOM 1357 O O . GLY A 1 176 ? -5.388 -29.972 23.188 1.00 35.97 176 GLY A O 1
ATOM 1358 N N . ALA A 1 177 ? -7.016 -29.012 24.486 1.00 38.56 177 ALA A N 1
ATOM 1359 C CA . ALA A 1 177 ? -6.827 -29.517 25.865 1.00 38.56 177 ALA A CA 1
ATOM 1360 C C . ALA A 1 177 ? -5.411 -29.696 26.453 1.00 38.56 177 ALA A C 1
ATOM 1362 O O . ALA A 1 177 ? -4.667 -30.597 26.016 1.00 38.56 177 ALA A O 1
#

pLDDT: mean 73.1, std 27.96, range [24.86, 98.12]

Sequence (177 aa):
MQTSEFVRLYPELFHMAADGAWPSIQAHGLLSASALVERWGVTSDAARRSLLSERRAESQPIEHPELGTVVLRDQKPIHEPSLADSLDGLSVSEWYETLNGRVFFFPQRRRISLVPPAPPLCSQRRARSRSRPLHSAGYGVTGSPGKTPASGVTVTTVPWTAPPSASVYERPSALGA

Organism: NCBI:txid412690